Protein AF-A0A5S4T7B0-F1 (afdb_monomer_lite)

Sequence (191 aa):
ATVNPDGLAYYNRVIDACLANGIRPVINLHHFDLPIALYQQYGGWESKHVVDLFVAFSKVCFEQFGDRVKDWFVH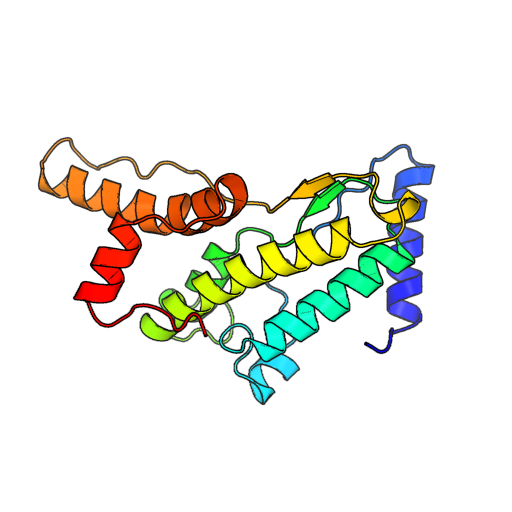NEPMVVVEGSYLMQFHYPAIVDGKKAVQVAYNLALATAKVIQAYRQGPAELSDGRIGTILNLTPAYPASQSEADMVAAHFAELWNNDLFMEAAVHGKFPEELVAVLKKDGVLWQST

InterPro domains:
  IPR001360 Glycoside hydrolase family 1 [PF00232] (2-186)
  IPR001360 Glycoside hydrolase family 1 [PTHR10353] (2-182)
  IPR017853 Glycoside hydrolase superfamily [SSF51445] (2-187)

Radius of gyration: 18.32 Å; chains: 1; bounding box: 52×30×52 Å

Structure (mmCIF, N/CA/C/O backbone):
data_AF-A0A5S4T7B0-F1
#
_entry.id   AF-A0A5S4T7B0-F1
#
loop_
_atom_site.group_PDB
_atom_site.id
_atom_site.type_symbol
_atom_site.label_atom_id
_atom_site.label_alt_id
_atom_site.label_comp_id
_atom_site.label_asym_id
_atom_site.label_entity_id
_atom_site.label_seq_id
_atom_site.pdbx_PDB_ins_code
_atom_site.Cartn_x
_atom_site.Cartn_y
_atom_site.Cartn_z
_atom_site.occupancy
_atom_site.B_iso_or_equiv
_atom_site.auth_seq_id
_atom_site.auth_comp_id
_atom_site.auth_asym_id
_atom_site.auth_atom_id
_atom_site.pdbx_PDB_model_num
ATOM 1 N N . ALA A 1 1 ? -18.412 -3.699 4.142 1.00 62.81 1 ALA A N 1
ATOM 2 C CA . ALA A 1 1 ? -17.877 -5.064 4.312 1.00 62.81 1 ALA A CA 1
ATOM 3 C C . ALA A 1 1 ? -18.680 -5.757 5.404 1.00 62.81 1 ALA A C 1
ATOM 5 O O . ALA A 1 1 ? -19.046 -5.093 6.365 1.00 62.81 1 ALA A O 1
ATOM 6 N N . THR A 1 2 ? -19.008 -7.038 5.255 1.00 90.62 2 THR A N 1
ATOM 7 C CA . THR A 1 2 ? -19.614 -7.830 6.338 1.00 90.62 2 THR A CA 1
ATOM 8 C C . THR A 1 2 ? -18.511 -8.400 7.222 1.00 90.62 2 THR A C 1
ATOM 10 O O . THR A 1 2 ? -17.493 -8.853 6.702 1.00 90.62 2 THR A O 1
ATOM 13 N N . VAL A 1 3 ? -18.698 -8.378 8.540 1.00 96.75 3 VAL A N 1
ATOM 14 C CA . VAL A 1 3 ? -17.676 -8.794 9.511 1.00 96.75 3 VAL A CA 1
ATOM 15 C C . VAL A 1 3 ? -17.929 -10.229 9.962 1.00 96.75 3 VAL A C 1
ATOM 17 O O . VAL A 1 3 ? -19.063 -10.587 10.273 1.00 96.75 3 VAL A O 1
ATOM 20 N N . ASN A 1 4 ? -16.876 -11.050 10.015 1.00 98.00 4 ASN A N 1
ATOM 21 C CA . ASN A 1 4 ? -16.949 -12.357 10.664 1.00 98.00 4 ASN A CA 1
ATOM 22 C C . ASN A 1 4 ? -16.902 -12.159 12.196 1.00 98.00 4 ASN A C 1
ATOM 24 O O . ASN A 1 4 ? -15.902 -11.631 12.694 1.00 98.00 4 ASN A O 1
ATOM 28 N N . PRO A 1 5 ? -17.944 -12.565 12.946 1.00 98.12 5 PRO A N 1
ATOM 29 C CA . PRO A 1 5 ? -18.030 -12.293 14.380 1.00 98.12 5 PRO A CA 1
ATOM 30 C C . PRO A 1 5 ? -16.942 -13.004 15.195 1.00 98.12 5 PRO A C 1
ATOM 32 O O . PRO A 1 5 ? -16.414 -12.418 16.139 1.00 98.12 5 PRO A O 1
ATOM 35 N N . ASP A 1 6 ? -16.544 -14.218 14.811 1.00 98.56 6 ASP A N 1
ATOM 36 C CA . ASP A 1 6 ? -15.508 -14.975 15.521 1.00 98.56 6 ASP A CA 1
ATOM 37 C C . ASP A 1 6 ? -14.120 -14.354 15.322 1.00 98.56 6 ASP A C 1
ATOM 39 O O . ASP A 1 6 ? -13.348 -14.234 16.278 1.00 98.56 6 ASP A O 1
ATOM 43 N N . GLY A 1 7 ? -13.821 -13.899 14.100 1.00 98.31 7 GLY A N 1
ATOM 44 C CA . GLY A 1 7 ? -12.592 -13.166 13.788 1.00 98.31 7 GLY A CA 1
ATOM 45 C C . GLY A 1 7 ? -12.508 -11.844 14.553 1.00 98.31 7 GLY A C 1
ATOM 46 O O . GLY A 1 7 ? -11.490 -11.550 15.178 1.00 98.31 7 GLY A O 1
ATOM 47 N N . LEU A 1 8 ? -13.607 -11.083 14.590 1.00 98.50 8 LEU A N 1
ATOM 48 C CA . LEU A 1 8 ? -13.698 -9.857 15.385 1.00 98.50 8 LEU A CA 1
ATOM 49 C C . LEU A 1 8 ? -13.471 -10.135 16.879 1.00 98.50 8 LEU A C 1
ATOM 51 O O . LEU A 1 8 ? -12.698 -9.434 17.535 1.00 98.50 8 LEU A O 1
ATOM 55 N N . ALA A 1 9 ? -14.109 -11.172 17.424 1.00 98.69 9 ALA A N 1
ATOM 56 C CA . ALA A 1 9 ? -13.930 -11.561 18.818 1.00 98.69 9 ALA A CA 1
ATOM 57 C C . ALA A 1 9 ? -12.484 -11.994 19.111 1.00 98.69 9 ALA A C 1
ATOM 59 O O . ALA A 1 9 ? -11.966 -11.707 20.189 1.00 98.69 9 ALA A O 1
ATOM 60 N N . TYR A 1 10 ? -11.818 -12.667 18.170 1.00 98.88 10 TYR A N 1
ATOM 61 C CA . TYR A 1 10 ? -10.413 -13.045 18.303 1.00 98.88 10 TYR A CA 1
ATOM 62 C C . TYR A 1 10 ? -9.493 -11.830 18.429 1.00 98.88 10 TYR A C 1
ATOM 64 O O . TYR A 1 10 ? -8.755 -11.742 19.410 1.00 98.88 10 TYR A O 1
ATOM 72 N N . TYR A 1 11 ? -9.568 -10.876 17.498 1.00 98.88 11 TYR A N 1
ATOM 73 C CA . TYR A 1 11 ? -8.692 -9.702 17.540 1.00 98.88 11 TYR A CA 1
ATOM 74 C C . TYR A 1 11 ? -8.959 -8.812 18.756 1.00 98.88 11 TYR A C 1
ATOM 76 O O . TYR A 1 11 ? -8.003 -8.309 19.344 1.00 98.88 11 TYR A O 1
ATOM 84 N N . ASN A 1 12 ? -10.213 -8.706 19.212 1.00 98.88 12 ASN A N 1
ATOM 85 C CA . ASN A 1 12 ? -10.517 -8.058 20.492 1.00 98.88 12 ASN A CA 1
ATOM 86 C C . ASN A 1 12 ? -9.763 -8.721 21.653 1.00 98.88 12 ASN A C 1
ATOM 88 O O . ASN A 1 12 ? -9.043 -8.036 22.372 1.00 98.88 12 ASN A O 1
ATOM 92 N N . ARG A 1 13 ? -9.835 -10.055 21.787 1.00 98.88 13 ARG A N 1
ATOM 93 C CA . ARG A 1 13 ? -9.111 -10.777 22.850 1.00 98.88 13 ARG A CA 1
ATOM 94 C C . ARG A 1 13 ? -7.601 -10.556 22.787 1.00 98.88 13 ARG A C 1
ATOM 96 O O . ARG A 1 13 ? -6.975 -10.447 23.834 1.00 98.88 13 ARG A O 1
ATOM 103 N N . VAL A 1 14 ? -7.017 -10.507 21.589 1.00 98.88 14 VAL A N 1
ATOM 104 C CA . VAL A 1 14 ? -5.579 -10.243 21.412 1.00 98.88 14 VAL A CA 1
ATOM 105 C C . VAL A 1 14 ? -5.222 -8.837 21.895 1.00 98.88 14 VAL A C 1
ATOM 107 O O . VAL A 1 14 ? -4.313 -8.687 22.708 1.00 98.88 14 VAL A O 1
ATOM 110 N N . ILE A 1 15 ? -5.953 -7.818 21.435 1.00 98.94 15 ILE A N 1
ATOM 111 C CA . ILE A 1 15 ? -5.706 -6.414 21.793 1.00 98.94 15 ILE A CA 1
ATOM 112 C C . ILE A 1 15 ? -5.901 -6.198 23.297 1.00 98.94 15 ILE A C 1
ATOM 114 O O . ILE A 1 15 ? -5.031 -5.626 23.955 1.00 98.94 15 ILE A O 1
ATOM 118 N N . ASP A 1 16 ? -6.995 -6.712 23.859 1.00 98.88 16 ASP A N 1
ATOM 119 C CA . ASP A 1 16 ? -7.290 -6.597 25.288 1.00 98.88 16 ASP A CA 1
ATOM 120 C C . ASP A 1 16 ? -6.234 -7.314 26.134 1.00 98.88 16 ASP A C 1
ATOM 122 O O . ASP A 1 16 ? -5.806 -6.790 27.161 1.00 98.88 16 ASP A O 1
ATOM 126 N N . ALA A 1 17 ? -5.747 -8.477 25.685 1.00 98.88 17 ALA A N 1
ATOM 127 C CA . ALA A 1 17 ? -4.665 -9.185 26.359 1.00 98.88 17 ALA A CA 1
ATOM 128 C C . ALA A 1 17 ? -3.346 -8.398 26.326 1.00 98.88 17 ALA A C 1
ATOM 130 O O . ALA A 1 17 ? -2.650 -8.363 27.342 1.00 98.88 17 ALA A O 1
ATOM 131 N N . CYS A 1 18 ? -3.000 -7.735 25.215 1.00 98.88 18 CYS A N 1
ATOM 132 C CA . CYS A 1 18 ? -1.837 -6.842 25.169 1.00 98.88 18 CYS A CA 1
ATOM 133 C C . CYS A 1 18 ? -1.962 -5.732 26.222 1.00 98.88 18 CYS A C 1
ATOM 135 O O . CYS A 1 18 ? -1.068 -5.567 27.054 1.00 98.88 18 CYS A O 1
ATOM 137 N N . LEU A 1 19 ? -3.098 -5.033 26.245 1.00 98.75 19 LEU A N 1
ATOM 138 C CA . LEU A 1 19 ? -3.332 -3.918 27.165 1.00 98.75 19 LEU A CA 1
ATOM 139 C C . LEU A 1 19 ? -3.367 -4.355 28.632 1.00 98.75 19 LEU A C 1
ATOM 141 O O . LEU A 1 19 ? -2.759 -3.697 29.476 1.00 98.75 19 LEU A O 1
ATOM 145 N N . ALA A 1 20 ? -3.999 -5.492 28.934 1.00 98.75 20 ALA A N 1
ATOM 146 C CA . ALA A 1 20 ? -4.024 -6.070 30.277 1.00 98.75 20 ALA A CA 1
ATOM 147 C C . ALA A 1 20 ? -2.616 -6.397 30.809 1.00 98.75 20 ALA A C 1
ATOM 149 O O . ALA A 1 20 ? -2.406 -6.417 32.019 1.00 98.75 20 ALA A O 1
ATOM 150 N N . ASN A 1 21 ? -1.648 -6.617 29.914 1.00 98.81 21 ASN A N 1
ATOM 151 C CA . ASN A 1 21 ? -0.246 -6.873 30.248 1.00 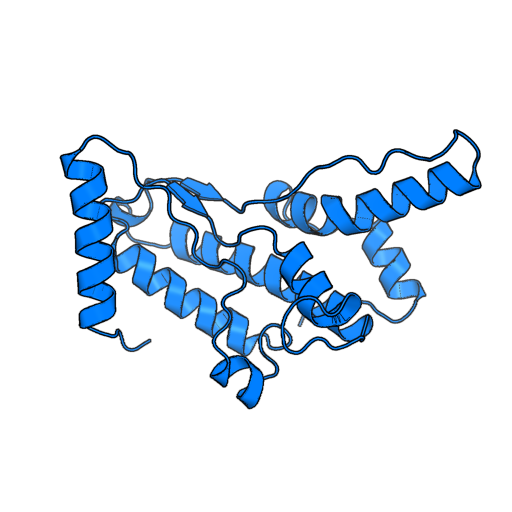98.81 21 ASN A CA 1
ATOM 152 C C . ASN A 1 21 ? 0.657 -5.637 30.072 1.00 98.81 21 ASN A C 1
ATOM 154 O O . ASN A 1 21 ? 1.880 -5.762 30.112 1.00 98.81 21 ASN A O 1
ATOM 158 N N . GLY A 1 22 ? 0.093 -4.445 29.853 1.00 98.56 22 GLY A N 1
ATOM 159 C CA . GLY A 1 22 ? 0.870 -3.220 29.640 1.00 98.56 22 GLY A CA 1
ATOM 160 C C . GLY A 1 22 ? 1.670 -3.202 28.329 1.00 98.56 22 GLY A C 1
ATOM 161 O O . GLY A 1 22 ? 2.591 -2.399 28.182 1.00 98.56 22 GLY A O 1
ATOM 162 N N . ILE A 1 23 ? 1.334 -4.071 27.371 1.00 98.88 23 ILE A N 1
ATOM 163 C CA . ILE A 1 23 ? 1.953 -4.130 26.047 1.00 98.88 23 ILE A CA 1
ATOM 164 C C . ILE A 1 23 ? 1.154 -3.232 25.105 1.00 98.88 23 ILE A C 1
ATOM 166 O O . ILE A 1 23 ? -0.046 -3.414 24.912 1.00 98.88 23 ILE A O 1
ATOM 170 N N . ARG A 1 24 ? 1.837 -2.270 24.482 1.00 98.69 24 ARG A N 1
ATOM 171 C CA . ARG A 1 24 ? 1.259 -1.406 23.447 1.00 98.69 24 ARG A CA 1
ATOM 172 C C . ARG A 1 24 ? 0.977 -2.228 22.179 1.00 98.69 24 ARG A C 1
ATOM 174 O O . ARG A 1 24 ? 1.939 -2.715 21.583 1.00 98.69 24 ARG A O 1
ATOM 181 N N . PRO A 1 25 ? -0.284 -2.363 21.732 1.00 98.75 25 PRO A N 1
ATOM 182 C CA . PRO A 1 25 ? -0.583 -3.025 20.470 1.00 98.75 25 PRO A CA 1
ATOM 183 C C . PRO A 1 25 ? -0.162 -2.134 19.296 1.00 98.75 25 PRO A C 1
ATOM 185 O O . PRO A 1 25 ? -0.529 -0.961 19.227 1.00 98.75 25 PRO A O 1
ATOM 188 N N . VAL A 1 26 ? 0.594 -2.717 18.370 1.00 98.88 26 VAL A N 1
ATOM 189 C CA . VAL A 1 26 ? 1.001 -2.102 17.103 1.00 98.88 26 VAL A CA 1
ATOM 190 C C . VAL A 1 26 ? 0.497 -3.011 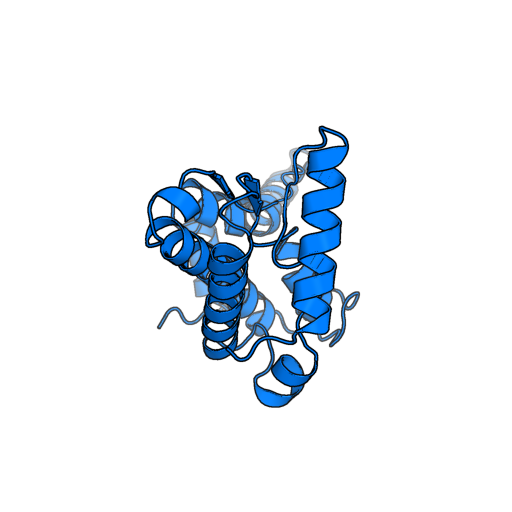15.991 1.00 98.88 26 VAL A C 1
ATOM 192 O O . VAL A 1 26 ? 0.914 -4.166 15.915 1.00 98.88 26 VAL A O 1
ATOM 195 N N . ILE A 1 27 ? -0.437 -2.527 15.172 1.00 98.88 27 ILE A N 1
ATOM 196 C CA . ILE A 1 27 ? -1.196 -3.384 14.251 1.00 98.88 27 ILE A CA 1
ATOM 197 C C . ILE A 1 27 ? -0.863 -3.051 12.799 1.00 98.88 27 ILE A C 1
ATOM 199 O O . ILE A 1 27 ? -1.030 -1.919 12.351 1.00 98.88 27 ILE A O 1
ATOM 203 N N . ASN A 1 28 ? -0.431 -4.069 12.058 1.00 98.94 28 ASN A N 1
ATOM 204 C CA . ASN A 1 28 ? -0.273 -4.032 10.608 1.00 98.94 28 ASN A CA 1
ATOM 205 C C . ASN A 1 28 ? -1.505 -4.646 9.923 1.00 98.94 28 ASN A C 1
ATOM 207 O O . ASN A 1 28 ? -2.006 -5.674 10.376 1.00 98.94 28 ASN A O 1
ATOM 211 N N . LEU A 1 29 ? -1.977 -4.030 8.837 1.00 98.94 29 LEU A N 1
ATOM 212 C CA . LEU A 1 29 ? -3.210 -4.423 8.145 1.00 98.94 29 LEU A CA 1
ATOM 213 C C . LEU A 1 29 ? -3.003 -5.464 7.037 1.00 98.94 29 LEU A C 1
ATOM 215 O O . LEU A 1 29 ? -3.973 -6.104 6.641 1.00 98.94 29 LEU A O 1
ATOM 219 N N . HIS A 1 30 ? -1.786 -5.625 6.515 1.00 98.94 30 HIS A N 1
ATOM 220 C CA . HIS A 1 30 ? -1.506 -6.600 5.459 1.00 98.94 30 HIS A CA 1
ATOM 221 C C . HIS A 1 30 ? -0.065 -7.109 5.519 1.00 98.94 30 HIS A C 1
ATOM 223 O O . HIS A 1 30 ? 0.888 -6.321 5.477 1.00 98.94 30 HIS A O 1
ATOM 229 N N . HIS A 1 31 ? 0.096 -8.429 5.563 1.00 98.81 31 HIS A N 1
ATOM 230 C CA . HIS A 1 31 ? 1.385 -9.117 5.586 1.00 98.81 31 HIS A CA 1
ATOM 231 C C . HIS A 1 31 ? 1.352 -10.327 4.642 1.00 98.81 31 HIS A C 1
ATOM 233 O O . HIS A 1 31 ? 1.298 -11.475 5.070 1.00 98.81 31 HIS A O 1
ATOM 239 N N . PHE A 1 32 ? 1.422 -10.043 3.339 1.00 98.62 32 PHE A N 1
ATOM 240 C CA . PHE A 1 32 ? 1.524 -11.046 2.266 1.00 98.62 32 PHE A CA 1
ATOM 241 C C . PHE A 1 32 ? 0.334 -12.023 2.202 1.00 98.62 32 PHE A C 1
ATOM 243 O O . PHE A 1 32 ? 0.457 -13.145 1.720 1.00 98.62 32 PHE A O 1
ATOM 250 N N . ASP A 1 33 ? -0.832 -11.585 2.666 1.00 98.69 33 ASP A N 1
ATOM 251 C CA . ASP A 1 33 ? -1.991 -12.419 2.985 1.00 98.69 33 ASP A CA 1
ATOM 252 C C . ASP A 1 33 ? -3.250 -12.014 2.201 1.00 98.69 33 ASP A C 1
ATOM 254 O O . ASP A 1 33 ? -4.379 -12.148 2.679 1.00 98.69 33 ASP A O 1
ATOM 258 N N . LEU A 1 34 ? -3.068 -11.543 0.960 1.00 98.81 34 LEU A N 1
ATOM 259 C CA . LEU A 1 34 ? -4.172 -11.252 0.044 1.00 98.81 34 LEU A CA 1
ATOM 260 C C . LEU A 1 34 ? -5.130 -12.463 -0.043 1.00 98.81 34 LEU A C 1
ATOM 262 O O . LEU A 1 34 ? -4.695 -13.561 -0.404 1.00 98.81 34 LEU A O 1
ATOM 266 N N . PRO A 1 35 ? -6.447 -12.281 0.185 1.00 98.69 35 PRO A N 1
ATOM 267 C CA . PRO A 1 35 ? -7.408 -13.364 0.040 1.00 98.69 35 PRO A CA 1
ATOM 268 C C . PRO A 1 35 ? -7.394 -13.955 -1.374 1.00 98.69 35 PRO A C 1
ATOM 270 O O . PRO A 1 35 ? -7.634 -13.252 -2.359 1.00 98.69 35 PRO A O 1
ATOM 273 N N . ILE A 1 36 ? -7.195 -15.272 -1.474 1.00 98.69 36 ILE A N 1
ATOM 274 C CA . ILE A 1 36 ? -7.112 -15.984 -2.759 1.00 98.69 36 ILE A CA 1
ATOM 275 C C . ILE A 1 36 ? -8.339 -15.760 -3.653 1.00 98.69 36 ILE A C 1
ATOM 277 O O . ILE A 1 36 ? -8.204 -15.665 -4.869 1.00 98.69 36 ILE A O 1
ATOM 281 N N . ALA A 1 37 ? -9.528 -15.598 -3.066 1.00 98.62 37 ALA A N 1
ATOM 282 C CA . ALA A 1 37 ? -10.750 -15.309 -3.812 1.00 98.62 37 ALA A CA 1
ATOM 283 C C . ALA A 1 37 ? -10.668 -13.972 -4.575 1.00 98.62 37 ALA A C 1
ATOM 285 O O . ALA A 1 37 ? -11.133 -13.883 -5.708 1.00 98.62 37 ALA A O 1
ATOM 286 N N . LEU A 1 38 ? -10.025 -12.947 -3.999 1.00 98.75 38 LEU A N 1
ATOM 287 C CA . LEU A 1 38 ? -9.824 -11.656 -4.669 1.00 98.75 38 LEU A CA 1
ATOM 288 C C . LEU A 1 38 ? -8.794 -11.759 -5.794 1.00 98.75 38 LEU A C 1
ATOM 290 O O . LEU A 1 38 ? -8.936 -11.092 -6.820 1.00 98.75 38 LEU A O 1
ATOM 294 N N . TYR A 1 39 ? -7.787 -12.621 -5.634 1.00 98.69 39 TYR A N 1
ATOM 295 C CA . TYR A 1 39 ? -6.880 -12.956 -6.726 1.00 98.69 39 TYR A CA 1
ATOM 296 C C . TYR A 1 39 ? -7.613 -13.662 -7.873 1.00 98.69 39 TYR A C 1
ATOM 298 O O . TYR A 1 39 ? -7.566 -13.198 -9.008 1.00 98.69 39 TYR A O 1
ATOM 306 N N . GLN A 1 40 ? -8.353 -14.730 -7.577 1.00 98.44 40 GLN A N 1
ATOM 307 C CA . GLN A 1 40 ? -9.080 -15.512 -8.581 1.00 98.44 40 GLN A CA 1
ATOM 308 C C . GLN A 1 40 ? -10.133 -14.687 -9.328 1.00 98.44 40 GLN A C 1
ATOM 310 O O . GLN A 1 40 ? -10.323 -14.878 -10.526 1.00 98.44 40 GLN A O 1
ATOM 315 N N . GLN A 1 41 ? -10.816 -13.778 -8.632 1.00 98.56 41 GLN A N 1
ATOM 316 C CA . GLN A 1 41 ? -11.902 -12.996 -9.215 1.00 98.56 41 GLN A CA 1
ATOM 317 C C . GLN A 1 41 ? -11.421 -11.736 -9.946 1.00 98.56 41 GLN A C 1
ATOM 319 O O . GLN A 1 41 ? -12.022 -11.350 -10.947 1.00 98.56 41 GLN A O 1
ATOM 324 N N . TYR A 1 42 ? -10.365 -11.080 -9.454 1.00 98.56 42 TYR A N 1
ATOM 325 C CA . TYR A 1 42 ? -9.979 -9.741 -9.915 1.00 98.56 42 TYR A CA 1
ATOM 326 C C . TYR A 1 42 ? -8.493 -9.589 -10.264 1.00 98.56 42 TY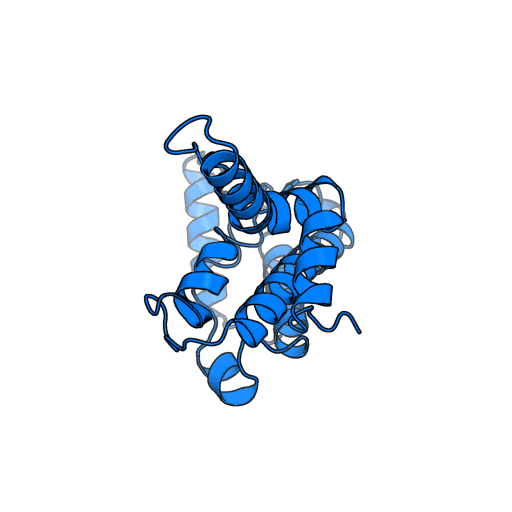R A C 1
ATOM 328 O O . TYR A 1 42 ? -8.069 -8.485 -10.592 1.00 98.56 42 TYR A O 1
ATOM 336 N N . GLY A 1 43 ? -7.680 -10.641 -10.156 1.00 98.25 43 GLY A N 1
ATOM 337 C CA . GLY A 1 43 ? -6.219 -10.535 -10.267 1.00 98.25 43 GLY A CA 1
ATOM 338 C C . GLY A 1 43 ? -5.561 -9.907 -9.034 1.00 98.25 43 GLY A C 1
ATOM 339 O O . GLY A 1 43 ? -4.393 -9.535 -9.063 1.00 98.25 43 GLY A O 1
ATOM 340 N N . GLY A 1 44 ? -6.290 -9.772 -7.922 1.00 98.62 44 GLY A N 1
ATOM 341 C CA . GLY A 1 44 ? -5.712 -9.314 -6.665 1.00 98.62 44 GLY A CA 1
ATOM 342 C C . GLY A 1 44 ? -5.245 -7.866 -6.746 1.00 98.62 44 GLY A C 1
ATOM 343 O O . GLY A 1 44 ? -5.996 -6.991 -7.172 1.00 98.62 44 GLY A O 1
ATOM 344 N N . TRP A 1 45 ? -3.995 -7.615 -6.355 1.00 98.81 45 TRP A N 1
ATOM 345 C CA . TRP A 1 45 ? -3.412 -6.272 -6.350 1.00 98.81 45 TRP A CA 1
ATOM 346 C C . TRP A 1 45 ? -3.246 -5.643 -7.740 1.00 98.81 45 TRP A C 1
ATOM 348 O O . TRP A 1 45 ? -2.987 -4.444 -7.829 1.00 98.81 45 TRP A O 1
ATOM 358 N N . GLU A 1 46 ? -3.451 -6.392 -8.827 1.00 98.50 46 GLU A N 1
ATOM 359 C CA . GLU A 1 46 ? -3.572 -5.816 -10.174 1.00 98.50 46 GLU A CA 1
ATOM 360 C C . GLU A 1 46 ? -4.801 -4.889 -10.292 1.00 98.50 46 GLU A C 1
ATOM 362 O O . GLU A 1 46 ? -4.802 -3.939 -11.078 1.00 98.50 46 GLU A O 1
ATOM 367 N N . SER A 1 47 ? -5.841 -5.117 -9.480 1.00 98.56 47 SER A N 1
ATOM 368 C CA . SER A 1 47 ? -7.129 -4.430 -9.568 1.00 98.56 47 SER A CA 1
ATOM 369 C C . SER A 1 47 ? -7.291 -3.297 -8.554 1.00 98.56 47 SER A C 1
ATOM 371 O O . SER A 1 47 ? -7.218 -3.490 -7.339 1.00 98.56 47 SER A O 1
ATOM 373 N N . LYS A 1 48 ? -7.660 -2.109 -9.044 1.00 98.56 48 LYS A N 1
ATOM 374 C CA . LYS A 1 48 ? -8.045 -0.970 -8.189 1.00 98.56 48 LYS A CA 1
ATOM 375 C C . LYS A 1 48 ? -9.336 -1.222 -7.406 1.00 98.56 48 LYS A C 1
ATOM 377 O O . LYS A 1 48 ? -9.519 -0.645 -6.341 1.00 98.56 48 LYS A O 1
ATOM 382 N N . HIS A 1 49 ? -10.196 -2.127 -7.875 1.00 98.56 49 HIS A N 1
ATOM 383 C CA . HIS A 1 49 ? -11.352 -2.547 -7.087 1.00 98.56 49 HIS A CA 1
ATOM 384 C C . HIS A 1 49 ? -10.915 -3.269 -5.804 1.00 98.56 49 HIS A C 1
ATOM 386 O O . HIS A 1 49 ? -11.471 -3.020 -4.739 1.00 98.56 49 HIS A O 1
ATOM 392 N N . VAL A 1 50 ? -9.869 -4.102 -5.870 1.00 98.81 50 VAL A N 1
ATOM 393 C CA . VAL A 1 50 ? -9.302 -4.768 -4.684 1.00 98.81 50 VAL A CA 1
ATOM 394 C C . VAL A 1 50 ? -8.671 -3.755 -3.728 1.00 98.81 50 VAL A C 1
ATOM 396 O O . VAL A 1 50 ? -8.821 -3.899 -2.516 1.00 98.81 50 VAL A O 1
ATOM 399 N N . VAL A 1 51 ? -8.062 -2.684 -4.247 1.00 98.88 51 VAL A N 1
ATOM 400 C CA . VAL A 1 51 ? -7.608 -1.550 -3.423 1.00 98.88 51 VAL A CA 1
ATOM 401 C C . VAL A 1 51 ? -8.772 -0.938 -2.632 1.00 98.88 51 VAL A C 1
ATOM 403 O O . VAL A 1 51 ? -8.645 -0.720 -1.428 1.00 98.88 51 VAL A O 1
ATOM 406 N N . ASP A 1 52 ? -9.926 -0.710 -3.262 1.00 98.75 52 ASP A N 1
ATOM 407 C CA . ASP A 1 52 ? -11.110 -0.175 -2.571 1.00 98.75 52 ASP A CA 1
ATOM 408 C C . ASP A 1 52 ? -11.681 -1.144 -1.529 1.00 98.75 52 ASP A C 1
ATOM 410 O O . ASP A 1 52 ? -12.089 -0.723 -0.443 1.00 98.75 52 ASP A O 1
ATOM 414 N N . LEU A 1 53 ? -11.673 -2.447 -1.821 1.00 98.81 53 LEU A N 1
ATOM 415 C CA . LEU A 1 53 ? -12.064 -3.476 -0.856 1.00 98.81 53 LEU A CA 1
ATOM 416 C C . LEU A 1 53 ? -11.118 -3.504 0.352 1.00 98.81 53 LEU A C 1
ATOM 418 O O . LEU A 1 53 ? -11.583 -3.652 1.483 1.00 98.81 53 LEU A O 1
ATOM 422 N N . PHE A 1 54 ? -9.818 -3.302 0.136 1.00 98.94 54 PHE A N 1
ATOM 423 C CA . PHE A 1 54 ? -8.841 -3.203 1.217 1.00 98.94 54 PHE A CA 1
ATOM 424 C C . PHE A 1 54 ? -9.065 -1.959 2.090 1.00 98.94 54 PHE A C 1
ATOM 426 O O . PHE A 1 54 ? -9.027 -2.059 3.314 1.00 98.94 54 PHE A O 1
ATOM 433 N N . VAL A 1 55 ? -9.413 -0.813 1.494 1.00 98.88 55 VAL A N 1
ATOM 434 C CA . VAL A 1 55 ? -9.824 0.389 2.249 1.00 98.88 55 VAL A CA 1
ATOM 435 C C . VAL A 1 55 ? -11.105 0.132 3.053 1.00 98.88 55 VAL A C 1
ATOM 437 O O . VAL A 1 55 ? -11.246 0.602 4.182 1.00 98.88 55 VAL A O 1
ATOM 440 N N . ALA A 1 56 ? -12.060 -0.623 2.505 1.00 98.75 56 ALA A N 1
ATOM 441 C CA . ALA A 1 56 ? -13.266 -0.996 3.242 1.00 98.75 56 ALA A CA 1
ATOM 442 C C . ALA A 1 56 ? -12.951 -1.915 4.435 1.00 98.75 56 ALA A C 1
ATOM 444 O O . ALA A 1 56 ? -13.546 -1.752 5.499 1.00 98.75 56 ALA A O 1
ATOM 445 N N . PHE A 1 57 ? -12.011 -2.849 4.277 1.00 98.88 57 PHE A N 1
ATOM 446 C CA . PHE A 1 57 ? -11.496 -3.674 5.370 1.00 98.88 57 PHE A CA 1
ATOM 447 C C . PHE A 1 57 ? -10.788 -2.828 6.440 1.00 98.88 57 PHE A C 1
ATOM 449 O O . PHE A 1 57 ? -11.106 -2.960 7.620 1.00 98.88 57 PHE A O 1
ATOM 456 N N . SER A 1 58 ? -9.900 -1.908 6.049 1.00 98.81 58 SER A N 1
ATOM 457 C CA . SER A 1 58 ? -9.164 -1.078 7.010 1.00 98.81 58 SER A CA 1
ATOM 458 C C . SER A 1 58 ? -10.093 -0.202 7.850 1.00 98.81 58 SER A C 1
ATOM 460 O O . SER A 1 58 ? -9.870 -0.050 9.046 1.00 98.81 58 SER A O 1
ATOM 462 N N . LYS A 1 59 ? -11.165 0.337 7.248 1.00 98.75 59 LYS A N 1
ATOM 463 C CA . LYS A 1 59 ? -12.190 1.107 7.972 1.00 98.75 59 LYS A CA 1
ATOM 464 C C . LYS A 1 59 ? -12.852 0.287 9.073 1.00 98.75 59 LYS A C 1
ATOM 466 O O . LYS A 1 59 ? -12.946 0.780 10.188 1.00 98.75 59 LYS A O 1
ATOM 471 N N . VAL A 1 60 ? -13.208 -0.971 8.797 1.00 98.62 60 VAL A N 1
ATOM 472 C CA . VAL A 1 60 ? -13.724 -1.880 9.834 1.00 98.62 60 VAL A CA 1
ATOM 473 C C . VAL A 1 60 ? -12.705 -2.024 10.964 1.00 98.62 60 VAL A C 1
ATOM 475 O O . VAL A 1 60 ? -13.073 -1.908 12.125 1.00 98.62 60 VAL A O 1
ATOM 478 N N . CYS A 1 61 ? -11.420 -2.222 10.662 1.00 98.81 61 CYS A N 1
ATOM 479 C CA . CYS A 1 61 ? -10.396 -2.322 11.706 1.00 98.81 61 CYS A CA 1
ATOM 480 C C . CYS A 1 61 ? -10.315 -1.053 12.571 1.00 98.81 61 CYS A C 1
ATOM 482 O O . CYS A 1 61 ? -10.272 -1.154 13.795 1.00 98.81 61 CYS A O 1
ATOM 484 N N . PHE A 1 62 ? -10.339 0.133 11.962 1.00 98.75 62 PHE A N 1
ATOM 485 C CA . PHE A 1 62 ? -10.314 1.399 12.702 1.00 98.75 62 PHE A CA 1
ATOM 486 C C . PHE A 1 62 ? -11.576 1.592 13.551 1.00 98.75 62 PHE A C 1
ATOM 488 O O . PHE A 1 62 ? -11.478 1.960 14.716 1.00 98.75 62 PHE A O 1
ATOM 495 N N . GLU A 1 63 ? -12.749 1.284 12.999 1.00 98.38 63 GLU A N 1
ATOM 496 C CA . GLU A 1 63 ? -14.039 1.375 13.694 1.00 98.38 63 GLU A CA 1
ATOM 497 C C . GLU A 1 63 ? -14.124 0.438 14.903 1.00 98.38 63 GLU A C 1
ATOM 499 O O . GLU A 1 63 ? -14.710 0.795 15.920 1.00 98.38 63 GLU A O 1
ATOM 504 N N . GLN A 1 64 ? -13.554 -0.764 14.799 1.00 98.50 64 GLN A N 1
ATOM 505 C CA . GLN A 1 64 ? -13.670 -1.790 15.838 1.00 98.50 64 GLN A CA 1
ATOM 506 C C . GLN A 1 64 ? -12.563 -1.729 16.896 1.00 98.50 64 GLN A C 1
ATOM 508 O O . GLN A 1 64 ? -12.762 -2.203 18.015 1.00 98.50 64 GLN A O 1
ATOM 513 N N . PHE A 1 65 ? -11.390 -1.203 16.539 1.00 98.81 65 PHE A N 1
ATOM 514 C CA . PHE A 1 65 ? -10.190 -1.302 17.374 1.00 98.81 65 PHE A CA 1
ATOM 515 C C . PHE A 1 65 ? -9.485 0.038 17.616 1.00 98.81 65 PHE A C 1
ATOM 517 O O . PHE A 1 65 ? -8.562 0.096 18.430 1.00 98.81 65 PHE A O 1
ATOM 524 N N . GLY A 1 66 ? -9.871 1.111 16.917 1.00 98.62 66 GLY A N 1
ATOM 525 C CA . GLY A 1 66 ? -9.226 2.427 17.005 1.00 98.62 66 GLY A CA 1
ATOM 526 C C . GLY A 1 66 ? -9.374 3.105 18.369 1.00 98.62 66 GLY A C 1
ATOM 527 O O . GLY A 1 66 ? -8.576 3.975 18.712 1.00 98.62 66 GLY A O 1
ATOM 528 N N . ASP A 1 67 ? -10.326 2.665 19.192 1.00 98.62 67 ASP A N 1
ATOM 529 C CA . ASP A 1 67 ? -10.480 3.104 20.581 1.00 98.62 67 ASP A CA 1
ATOM 530 C C . ASP A 1 67 ? -9.261 2.719 21.443 1.00 98.62 67 ASP A C 1
ATOM 532 O O . ASP A 1 67 ? -8.845 3.479 22.321 1.00 98.62 67 ASP A O 1
ATOM 536 N N . ARG A 1 68 ? -8.640 1.572 21.139 1.00 98.75 68 ARG A N 1
ATOM 537 C CA . ARG A 1 68 ? -7.547 0.947 21.907 1.00 98.75 68 ARG A CA 1
ATOM 538 C C . ARG A 1 68 ? -6.204 0.928 21.177 1.00 98.75 68 ARG A C 1
ATOM 540 O O . ARG A 1 68 ? -5.154 0.984 21.819 1.00 98.75 68 ARG A O 1
ATOM 547 N N . VAL A 1 69 ? -6.213 0.843 19.849 1.00 98.81 69 VAL A N 1
ATOM 548 C CA . VAL A 1 69 ? -5.007 0.764 19.014 1.00 98.81 69 VAL A CA 1
ATOM 549 C C . VAL A 1 69 ? -4.677 2.140 18.448 1.00 98.81 69 VAL A C 1
ATOM 551 O O . VAL A 1 69 ? -5.446 2.707 17.675 1.00 98.81 69 VAL A O 1
ATOM 554 N N . LYS A 1 70 ? -3.498 2.660 18.807 1.00 98.69 70 LYS A N 1
ATOM 555 C CA . LYS A 1 70 ? -3.035 4.005 18.416 1.00 98.69 70 LYS A CA 1
ATOM 556 C C . LYS A 1 70 ? -1.820 4.003 17.484 1.00 98.69 70 LYS A C 1
ATOM 558 O O . LYS A 1 70 ? -1.364 5.071 17.089 1.00 98.69 70 LYS A O 1
ATOM 563 N N . ASP A 1 71 ? -1.299 2.833 17.126 1.00 98.88 71 ASP A N 1
ATOM 564 C CA . ASP A 1 71 ? -0.136 2.678 16.253 1.00 98.88 71 ASP A CA 1
ATOM 565 C C . ASP A 1 71 ? -0.471 1.673 15.134 1.00 98.88 71 ASP A C 1
ATOM 567 O O . ASP A 1 71 ? -0.540 0.461 15.361 1.00 98.88 71 ASP A O 1
ATOM 571 N N . TRP A 1 72 ? -0.710 2.199 13.930 1.00 98.94 72 TRP A N 1
ATOM 572 C CA . TRP A 1 72 ? -1.172 1.447 12.761 1.00 98.94 72 TRP A CA 1
ATOM 573 C C . TRP A 1 72 ? -0.143 1.427 11.629 1.00 98.94 72 TRP A C 1
ATOM 575 O O . TRP A 1 72 ? 0.524 2.427 11.356 1.00 98.94 72 TRP A O 1
ATOM 585 N N . PHE A 1 73 ? -0.090 0.317 10.898 1.00 98.94 73 PHE A N 1
ATOM 586 C CA . PHE A 1 73 ? 0.666 0.182 9.657 1.00 98.94 73 PHE A CA 1
ATOM 587 C C . PHE A 1 73 ? -0.205 -0.406 8.547 1.00 98.94 73 PHE A C 1
ATOM 589 O O . PHE A 1 73 ? -0.993 -1.317 8.790 1.00 98.94 73 PHE A O 1
ATOM 596 N N . VAL A 1 74 ? -0.092 0.128 7.327 1.00 98.94 74 VAL A N 1
ATOM 597 C CA . VAL A 1 74 ? -0.926 -0.328 6.204 1.00 98.94 74 VAL A CA 1
ATOM 598 C C . VAL A 1 74 ? -0.407 -1.632 5.601 1.00 98.94 74 VAL A C 1
ATOM 600 O O . VAL A 1 74 ? -1.150 -2.607 5.512 1.00 98.94 74 VAL A O 1
ATOM 603 N N . HIS A 1 75 ? 0.858 -1.653 5.191 1.00 98.94 75 HIS A N 1
ATOM 604 C CA . HIS A 1 75 ? 1.498 -2.840 4.642 1.00 98.94 75 HIS A CA 1
ATOM 605 C C . HIS A 1 75 ? 2.815 -3.113 5.360 1.00 98.94 75 HIS A C 1
ATOM 607 O O . HIS A 1 75 ? 3.534 -2.186 5.749 1.00 98.94 75 HIS A O 1
ATOM 613 N N . ASN A 1 76 ? 3.153 -4.397 5.445 1.00 98.88 76 ASN A N 1
ATOM 614 C CA . ASN A 1 76 ? 4.523 -4.845 5.617 1.00 98.88 76 ASN A CA 1
ATOM 615 C C . ASN A 1 76 ? 5.180 -5.029 4.248 1.00 98.88 76 ASN A C 1
ATOM 617 O O . ASN A 1 76 ? 4.682 -5.826 3.457 1.00 98.88 76 ASN A O 1
ATOM 621 N N . GLU A 1 77 ? 6.264 -4.291 3.995 1.00 98.62 77 GLU A N 1
ATOM 622 C CA . GLU A 1 77 ? 7.155 -4.407 2.832 1.00 98.62 77 GLU A CA 1
ATOM 623 C C . GLU A 1 77 ? 6.416 -4.684 1.505 1.00 98.62 77 GLU A C 1
ATOM 625 O O . GLU A 1 77 ? 6.519 -5.773 0.938 1.00 98.62 77 GLU A O 1
ATOM 630 N N . PRO A 1 78 ? 5.653 -3.716 0.963 1.00 98.81 78 PRO A N 1
ATOM 631 C CA . PRO A 1 78 ? 4.866 -3.931 -0.252 1.00 98.81 78 PRO A CA 1
ATOM 632 C C . PRO A 1 78 ? 5.714 -4.337 -1.470 1.00 98.81 78 PRO A C 1
ATOM 634 O O . PRO A 1 78 ? 5.202 -5.041 -2.339 1.00 98.81 78 PRO A O 1
ATOM 637 N N . MET A 1 79 ? 7.005 -3.980 -1.520 1.00 98.81 79 MET A N 1
ATOM 638 C CA . MET A 1 79 ? 7.912 -4.458 -2.572 1.00 98.81 79 MET A CA 1
ATOM 639 C C . MET A 1 79 ? 8.043 -5.986 -2.577 1.00 98.81 79 MET A C 1
ATOM 641 O O . MET A 1 79 ? 8.011 -6.601 -3.635 1.00 98.81 79 MET A O 1
ATOM 645 N N . VAL A 1 80 ? 8.042 -6.631 -1.411 1.00 98.81 80 VAL A N 1
ATOM 646 C CA . VAL A 1 80 ? 8.129 -8.095 -1.311 1.00 98.81 80 VAL A CA 1
ATOM 647 C C . VAL A 1 80 ? 6.871 -8.772 -1.879 1.00 98.81 80 VAL A C 1
ATOM 649 O O . VAL A 1 80 ? 6.944 -9.861 -2.449 1.00 98.81 80 VAL A O 1
ATOM 652 N N . VAL A 1 81 ? 5.703 -8.115 -1.815 1.00 98.88 81 VAL A N 1
ATOM 653 C CA . VAL A 1 81 ? 4.493 -8.578 -2.526 1.00 98.88 81 VAL A CA 1
ATOM 654 C C . VAL A 1 81 ? 4.697 -8.508 -4.037 1.00 98.88 81 VAL A C 1
ATOM 656 O O . VAL A 1 81 ? 4.383 -9.481 -4.727 1.00 98.88 81 VAL A O 1
ATOM 659 N N . VAL A 1 82 ? 5.204 -7.373 -4.535 1.00 98.88 82 VAL A N 1
ATOM 660 C CA . VAL A 1 82 ? 5.482 -7.137 -5.962 1.00 98.88 82 VAL A CA 1
ATOM 661 C C . VAL A 1 82 ? 6.441 -8.202 -6.482 1.00 98.88 82 VAL A C 1
ATOM 663 O O . VAL A 1 82 ? 6.129 -8.914 -7.436 1.00 98.88 82 VAL A O 1
ATOM 666 N N . GLU A 1 83 ? 7.578 -8.356 -5.817 1.00 98.81 83 GLU A N 1
ATOM 667 C CA . GLU A 1 83 ? 8.631 -9.272 -6.216 1.00 98.81 83 GLU A CA 1
ATOM 668 C C . GLU A 1 83 ? 8.193 -10.727 -6.119 1.00 98.81 83 GLU A C 1
ATOM 670 O O . GLU A 1 83 ? 8.282 -11.463 -7.100 1.00 98.81 83 GLU A O 1
ATOM 675 N N . GLY A 1 84 ? 7.664 -11.145 -4.970 1.00 98.75 84 GLY A N 1
ATOM 676 C CA . GLY A 1 84 ? 7.318 -12.544 -4.744 1.00 98.75 84 GLY A CA 1
ATOM 677 C C . GLY A 1 84 ? 6.240 -13.046 -5.685 1.00 98.75 84 GLY A C 1
ATOM 678 O O . GLY A 1 84 ? 6.318 -14.177 -6.164 1.00 98.75 84 GLY A O 1
ATOM 679 N N . SER A 1 85 ? 5.255 -12.194 -5.965 1.00 98.81 85 SER A N 1
ATOM 680 C CA . SER A 1 85 ? 4.064 -12.578 -6.718 1.00 98.81 85 SER A CA 1
ATOM 681 C C . SER A 1 85 ? 4.240 -12.429 -8.230 1.00 98.81 85 SER A C 1
ATOM 683 O O . SER A 1 85 ? 3.633 -13.207 -8.967 1.00 98.81 85 SER A O 1
ATOM 685 N N . TYR A 1 86 ? 5.036 -11.447 -8.685 1.00 98.88 86 TYR A N 1
ATOM 686 C CA . TYR A 1 86 ? 5.089 -11.024 -10.093 1.00 98.88 86 TYR A CA 1
ATOM 687 C C . TYR A 1 86 ? 6.490 -11.030 -10.732 1.00 98.88 86 TYR A C 1
ATOM 689 O O . TYR A 1 86 ? 6.575 -10.794 -11.938 1.00 98.88 86 TYR A O 1
ATOM 697 N N . LEU A 1 87 ? 7.577 -11.281 -9.985 1.00 98.75 87 LEU A N 1
ATOM 698 C CA . LEU A 1 87 ? 8.951 -11.257 -10.523 1.00 98.75 87 LEU A CA 1
ATOM 699 C C . LEU A 1 87 ? 9.777 -12.505 -10.170 1.00 98.75 87 LEU A C 1
ATOM 701 O O . LEU A 1 87 ? 10.335 -13.141 -11.058 1.00 98.75 87 LEU A O 1
ATOM 705 N N . MET A 1 88 ? 9.872 -12.841 -8.882 1.00 98.69 88 MET A N 1
ATOM 706 C CA . MET A 1 88 ? 10.842 -13.790 -8.311 1.00 98.69 88 MET A CA 1
ATOM 707 C C . MET A 1 88 ? 10.215 -15.083 -7.771 1.00 98.69 88 MET A C 1
ATOM 709 O O . MET A 1 88 ? 10.920 -15.937 -7.240 1.00 98.69 88 MET A O 1
ATOM 713 N N . GLN A 1 89 ? 8.901 -15.252 -7.928 1.00 98.69 89 GLN A N 1
ATOM 714 C CA . GLN A 1 89 ? 8.200 -16.530 -7.750 1.00 98.69 89 GLN A CA 1
ATOM 715 C C . GLN A 1 89 ? 8.235 -17.144 -6.336 1.00 98.69 89 GLN A C 1
ATOM 717 O O . GLN A 1 89 ? 8.023 -18.347 -6.186 1.00 98.69 89 GLN A O 1
ATOM 722 N N . PHE A 1 90 ? 8.455 -16.346 -5.288 1.00 98.62 90 PHE A N 1
ATOM 723 C CA . PHE A 1 90 ? 8.429 -16.829 -3.899 1.00 98.62 90 PHE A CA 1
ATOM 724 C C . PHE A 1 90 ? 7.085 -16.620 -3.179 1.00 98.62 90 PHE A C 1
ATOM 726 O O . PHE A 1 90 ? 6.916 -17.106 -2.063 1.00 98.62 90 PHE A O 1
ATOM 733 N N . HIS A 1 91 ? 6.104 -15.970 -3.815 1.00 98.69 91 HIS A N 1
ATOM 734 C CA . HIS A 1 91 ? 4.712 -15.911 -3.357 1.00 98.69 91 HIS A CA 1
ATOM 735 C C . HIS A 1 91 ? 3.771 -16.400 -4.458 1.00 98.69 91 HIS A C 1
ATOM 737 O O . HIS A 1 91 ? 3.946 -16.047 -5.620 1.00 98.69 91 HIS A O 1
ATOM 743 N N . TYR A 1 92 ? 2.730 -17.165 -4.113 1.00 98.38 92 TYR A N 1
ATOM 744 C CA . TYR A 1 92 ? 1.630 -17.434 -5.048 1.00 98.38 92 TYR A CA 1
ATOM 745 C C . TYR A 1 92 ? 1.021 -16.093 -5.517 1.00 98.38 92 TYR A C 1
ATOM 747 O O . TYR A 1 92 ? 0.807 -15.222 -4.674 1.00 98.38 92 TYR A O 1
ATOM 755 N N . PRO A 1 93 ? 0.720 -15.886 -6.816 1.00 98.19 93 PRO A N 1
ATOM 756 C CA . PRO A 1 93 ? 0.632 -16.861 -7.913 1.00 98.19 93 PRO A CA 1
ATOM 757 C C . PRO A 1 93 ? 1.954 -17.226 -8.598 1.00 98.19 93 PRO A C 1
ATOM 759 O O . PRO A 1 93 ? 1.940 -18.036 -9.522 1.00 98.19 93 PRO A O 1
ATOM 762 N N . ALA A 1 94 ? 3.074 -16.655 -8.156 1.00 98.38 94 ALA A N 1
ATOM 763 C CA . ALA A 1 94 ? 4.422 -16.952 -8.627 1.00 98.38 94 ALA A CA 1
ATOM 764 C C . ALA A 1 94 ? 4.601 -16.762 -10.144 1.00 98.38 94 ALA A C 1
ATOM 766 O O . ALA A 1 94 ? 5.225 -17.587 -10.820 1.00 98.38 94 ALA A O 1
ATOM 767 N N . ILE A 1 95 ? 4.039 -15.676 -10.682 1.00 98.31 95 ILE A N 1
ATOM 768 C CA . ILE A 1 95 ? 4.173 -15.331 -12.101 1.00 98.31 95 ILE A CA 1
ATOM 769 C C . ILE A 1 95 ? 5.406 -14.456 -12.338 1.00 98.31 95 ILE A C 1
ATOM 771 O O . ILE A 1 95 ? 5.962 -13.883 -11.404 1.00 98.31 95 ILE A O 1
ATOM 775 N N . VAL A 1 96 ? 5.818 -14.352 -13.601 1.00 98.75 96 VAL A N 1
ATOM 776 C CA . VAL A 1 96 ? 6.914 -13.484 -14.047 1.00 98.75 96 VAL A CA 1
ATOM 777 C C . VAL A 1 96 ? 6.359 -12.530 -15.099 1.00 98.75 96 VAL A C 1
ATOM 779 O O . VAL A 1 96 ? 6.249 -12.876 -16.274 1.00 98.75 96 VAL A O 1
ATOM 782 N N . ASP A 1 97 ? 5.951 -11.344 -14.657 1.00 98.75 97 ASP A N 1
ATOM 783 C CA . ASP A 1 97 ? 5.381 -10.293 -15.499 1.00 98.75 97 ASP A CA 1
ATOM 784 C C . ASP A 1 97 ? 5.723 -8.912 -14.919 1.00 98.75 97 ASP A C 1
ATOM 786 O O . ASP A 1 97 ? 5.061 -8.394 -14.014 1.00 98.75 97 ASP A O 1
ATOM 790 N N . GLY A 1 98 ? 6.771 -8.294 -15.471 1.00 98.62 98 GLY A N 1
ATOM 791 C CA . GLY A 1 98 ? 7.247 -6.987 -15.021 1.00 98.62 98 GLY A CA 1
ATOM 792 C C . GLY A 1 98 ? 6.236 -5.857 -15.233 1.00 98.62 98 GLY A C 1
ATOM 793 O O . GLY A 1 98 ? 6.167 -4.936 -14.421 1.00 98.62 98 GLY A O 1
ATOM 794 N N . LYS A 1 99 ? 5.394 -5.929 -16.273 1.00 98.50 99 LYS A N 1
ATOM 795 C CA . LYS A 1 99 ? 4.376 -4.897 -16.525 1.00 98.50 99 LYS A CA 1
ATOM 796 C C . LYS A 1 99 ? 3.314 -4.923 -15.428 1.00 98.50 99 LYS A C 1
ATOM 798 O O . LYS A 1 99 ? 2.921 -3.866 -14.928 1.00 98.50 99 LYS A O 1
ATOM 803 N N . LYS A 1 100 ? 2.885 -6.121 -15.024 1.00 98.75 100 LYS A N 1
ATOM 804 C CA . LYS A 1 100 ? 1.982 -6.302 -13.881 1.00 98.75 100 LYS A CA 1
ATOM 805 C C . LYS A 1 100 ? 2.637 -5.891 -12.569 1.00 98.75 100 LYS A C 1
ATOM 807 O O . LYS A 1 100 ? 2.002 -5.181 -11.796 1.00 98.75 100 LYS A O 1
ATOM 812 N N . ALA A 1 101 ? 3.901 -6.255 -12.348 1.00 98.88 101 ALA A N 1
ATOM 813 C CA . ALA A 1 101 ? 4.649 -5.863 -11.153 1.00 98.88 101 ALA A CA 1
ATOM 814 C C . ALA A 1 101 ? 4.652 -4.334 -10.955 1.00 98.88 101 ALA A C 1
ATOM 816 O O . ALA A 1 101 ? 4.324 -3.844 -9.875 1.00 98.88 101 ALA A O 1
ATOM 817 N N . VAL A 1 102 ? 4.916 -3.573 -12.023 1.00 98.88 102 VAL A N 1
ATOM 818 C CA . VAL A 1 102 ? 4.893 -2.099 -12.011 1.00 98.88 102 VAL A CA 1
ATOM 819 C C . VAL A 1 102 ? 3.494 -1.551 -11.682 1.00 98.88 102 VAL A C 1
ATOM 821 O O . VAL A 1 102 ? 3.369 -0.619 -10.886 1.00 98.88 102 VAL A O 1
ATOM 824 N N . GLN A 1 103 ? 2.424 -2.139 -12.232 1.00 98.88 103 GLN A N 1
ATOM 825 C CA . GLN A 1 103 ? 1.048 -1.747 -11.890 1.00 98.88 103 GLN A CA 1
ATOM 826 C C . GLN A 1 103 ? 0.698 -2.056 -10.427 1.00 98.88 103 GLN A C 1
ATOM 828 O O . GLN A 1 103 ? 0.044 -1.253 -9.760 1.00 98.88 103 GLN A O 1
ATOM 833 N N . VAL A 1 104 ? 1.128 -3.212 -9.926 1.00 98.88 104 VAL A N 1
ATOM 834 C CA . VAL A 1 104 ? 0.888 -3.655 -8.548 1.00 98.88 104 VAL A CA 1
ATOM 835 C C . VAL A 1 104 ? 1.621 -2.756 -7.556 1.00 98.88 104 VAL A C 1
ATOM 837 O O . VAL A 1 104 ? 1.023 -2.360 -6.556 1.00 98.88 104 VAL A O 1
ATOM 840 N N . ALA A 1 105 ? 2.863 -2.360 -7.852 1.00 98.94 105 ALA A N 1
ATOM 841 C CA . ALA A 1 105 ? 3.617 -1.431 -7.014 1.00 98.94 105 ALA A CA 1
ATOM 842 C C . ALA A 1 105 ? 2.876 -0.090 -6.860 1.00 98.94 105 ALA A C 1
ATOM 844 O O . ALA A 1 105 ? 2.661 0.386 -5.743 1.00 98.94 105 ALA A O 1
ATOM 845 N N . TYR A 1 106 ? 2.374 0.461 -7.973 1.00 98.94 106 TYR A N 1
ATOM 846 C CA . TYR A 1 106 ? 1.528 1.656 -7.956 1.00 98.94 106 TYR A CA 1
ATOM 847 C C . TYR A 1 106 ? 0.245 1.456 -7.136 1.00 98.94 106 TYR A C 1
ATOM 849 O O . TYR A 1 106 ? -0.096 2.298 -6.304 1.00 98.94 106 TYR A O 1
ATOM 857 N N . ASN A 1 107 ? -0.467 0.344 -7.341 1.00 98.94 107 ASN A N 1
ATOM 858 C CA . ASN A 1 107 ? -1.726 0.073 -6.645 1.00 98.94 107 ASN A CA 1
ATOM 859 C C . ASN A 1 107 ? -1.534 -0.081 -5.125 1.00 98.94 107 ASN A C 1
ATOM 861 O O . ASN A 1 107 ? -2.384 0.387 -4.370 1.00 98.94 107 ASN A O 1
ATOM 865 N N . LEU A 1 108 ? -0.430 -0.679 -4.666 1.00 98.94 108 LEU A N 1
ATOM 866 C CA . LEU A 1 108 ? -0.092 -0.799 -3.240 1.00 98.94 108 LEU A CA 1
ATOM 867 C C . LEU A 1 108 ? 0.258 0.562 -2.613 1.00 98.94 108 LEU A C 1
ATOM 869 O O . LEU A 1 108 ? -0.208 0.890 -1.517 1.00 98.94 108 LEU A O 1
ATOM 873 N N . ALA A 1 109 ? 1.013 1.404 -3.322 1.00 98.94 109 ALA A N 1
ATOM 874 C CA . ALA A 1 109 ? 1.276 2.775 -2.881 1.00 98.94 109 ALA A CA 1
ATOM 875 C C . ALA A 1 109 ? -0.026 3.602 -2.807 1.00 98.94 109 ALA A C 1
ATOM 877 O O . ALA A 1 109 ? -0.280 4.299 -1.821 1.00 98.94 109 ALA A O 1
ATOM 878 N N . LEU A 1 110 ? -0.907 3.460 -3.804 1.00 98.88 110 LEU A N 1
ATOM 879 C CA . LEU A 1 110 ? -2.234 4.077 -3.809 1.00 98.88 110 LEU A CA 1
ATOM 880 C C . LEU A 1 110 ? -3.106 3.569 -2.649 1.00 98.88 110 LEU A C 1
ATOM 882 O O . LEU A 1 110 ? -3.756 4.373 -1.979 1.00 98.88 110 LEU A O 1
ATOM 886 N N . ALA A 1 111 ? -3.110 2.260 -2.387 1.00 98.94 111 ALA A N 1
ATOM 887 C CA . ALA A 1 111 ? -3.826 1.661 -1.263 1.00 98.94 111 ALA A CA 1
ATOM 888 C C . ALA A 1 111 ? -3.377 2.273 0.067 1.00 98.94 111 ALA A C 1
ATOM 890 O O . ALA A 1 111 ? -4.221 2.695 0.858 1.00 98.94 111 ALA A O 1
ATOM 891 N N . THR A 1 112 ? -2.065 2.432 0.257 1.00 98.94 112 THR A N 1
ATOM 892 C CA . THR A 1 112 ? -1.481 3.107 1.426 1.00 98.94 112 THR A CA 1
ATOM 893 C C . THR A 1 112 ? -2.066 4.503 1.617 1.00 98.94 112 THR A C 1
ATOM 895 O O . THR A 1 112 ? -2.602 4.812 2.683 1.00 98.94 112 THR A O 1
ATOM 898 N N . ALA A 1 113 ? -2.042 5.333 0.572 1.00 98.88 113 ALA A N 1
ATOM 899 C CA . ALA A 1 113 ? -2.573 6.692 0.638 1.00 98.88 113 ALA A CA 1
ATOM 900 C C . ALA A 1 113 ? -4.080 6.723 0.956 1.00 98.88 113 ALA A C 1
ATOM 902 O O . ALA A 1 113 ? -4.518 7.514 1.796 1.00 98.88 113 ALA A O 1
ATOM 903 N N . LYS A 1 114 ? -4.880 5.844 0.335 1.00 98.88 114 LYS A N 1
ATOM 904 C CA . LYS A 1 114 ? -6.336 5.777 0.566 1.00 98.88 114 LYS A CA 1
ATOM 905 C C . LYS A 1 114 ? -6.685 5.272 1.967 1.00 98.88 114 LYS A C 1
ATOM 907 O O . LYS A 1 114 ? -7.626 5.779 2.573 1.00 98.88 114 LYS A O 1
ATOM 912 N N . VAL A 1 115 ? -5.923 4.325 2.513 1.00 98.94 115 VAL A N 1
ATOM 913 C CA . VAL A 1 115 ? -6.100 3.849 3.894 1.00 98.94 115 VAL A CA 1
ATOM 914 C C . VAL A 1 115 ? -5.734 4.944 4.900 1.00 98.94 115 VAL A C 1
ATOM 916 O O . VAL A 1 115 ? -6.497 5.182 5.835 1.00 98.94 115 VAL A O 1
ATOM 919 N N . ILE A 1 116 ? -4.632 5.672 4.687 1.00 98.88 116 ILE A N 1
ATOM 920 C CA . ILE A 1 116 ? -4.255 6.820 5.532 1.00 98.88 116 ILE A CA 1
ATOM 921 C C . ILE A 1 116 ? -5.323 7.919 5.473 1.00 98.88 116 ILE A C 1
ATOM 923 O O . ILE A 1 116 ? -5.676 8.495 6.504 1.00 98.88 116 ILE A O 1
ATOM 927 N N . GLN A 1 117 ? -5.864 8.205 4.284 1.00 98.81 117 GLN A N 1
ATOM 928 C CA . GLN A 1 117 ? -6.985 9.131 4.131 1.00 98.81 117 GLN A CA 1
ATOM 929 C C . GLN A 1 117 ? -8.203 8.660 4.936 1.00 98.81 117 GLN A C 1
ATOM 931 O O . GLN A 1 117 ? -8.770 9.451 5.685 1.00 98.81 117 GLN A O 1
ATOM 936 N N . ALA A 1 118 ? -8.580 7.384 4.816 1.00 98.81 118 ALA A N 1
ATOM 937 C CA . ALA A 1 118 ? -9.708 6.810 5.542 1.00 98.81 118 ALA A CA 1
ATOM 938 C C . ALA A 1 118 ? -9.522 6.877 7.065 1.00 98.81 118 ALA A C 1
ATOM 940 O O . ALA A 1 118 ? -10.463 7.237 7.764 1.00 98.81 118 ALA A O 1
ATOM 941 N N . TYR A 1 119 ? -8.315 6.591 7.564 1.00 98.88 119 TYR A N 1
ATOM 942 C CA . TYR A 1 119 ? -7.974 6.707 8.983 1.00 98.88 119 TYR A CA 1
ATOM 943 C C . TYR A 1 119 ? -8.173 8.140 9.496 1.00 98.88 119 TYR A C 1
ATOM 945 O O . TYR A 1 119 ? -8.865 8.362 10.483 1.00 98.88 119 TYR A O 1
ATOM 953 N N . ARG A 1 120 ? -7.629 9.136 8.780 1.00 98.56 120 ARG A N 1
ATOM 954 C CA . ARG A 1 120 ? -7.704 10.558 9.171 1.00 98.56 120 ARG A CA 1
ATOM 955 C C . ARG A 1 120 ? -9.104 11.169 9.056 1.00 98.56 120 ARG A C 1
ATOM 957 O O . ARG A 1 120 ? -9.341 12.226 9.625 1.00 98.56 120 ARG A O 1
ATOM 964 N N . GLN A 1 121 ? -9.999 10.553 8.286 1.00 98.38 121 GLN A N 1
ATOM 965 C CA . GLN A 1 121 ? -11.396 10.979 8.140 1.00 98.38 121 GLN A CA 1
ATOM 966 C C . GLN A 1 121 ? -12.331 10.348 9.183 1.00 98.38 121 GLN A C 1
ATOM 968 O O . GLN A 1 121 ? -13.521 10.664 9.186 1.00 98.38 121 GLN A O 1
ATOM 973 N N . GLY A 1 122 ? -11.825 9.440 10.023 1.00 97.25 122 GLY A N 1
ATOM 974 C CA . GLY A 1 122 ? -12.600 8.820 11.093 1.00 97.25 122 GLY A CA 1
ATOM 975 C C . GLY A 1 122 ? -12.981 9.802 12.213 1.00 97.25 122 GLY A C 1
ATOM 976 O O . GLY A 1 122 ? -12.481 10.929 12.255 1.00 97.25 122 GLY A O 1
ATOM 977 N N . PRO A 1 123 ? -13.870 9.386 13.131 1.00 97.38 123 PRO A N 1
ATOM 978 C CA . PRO A 1 123 ? -14.136 10.117 14.368 1.00 97.38 123 PRO A CA 1
ATOM 979 C C . PRO A 1 123 ? -12.852 10.368 15.165 1.00 97.38 123 PRO A C 1
ATOM 981 O O . PRO A 1 123 ? -11.963 9.515 15.188 1.00 97.38 123 PRO A O 1
ATOM 984 N N . ALA A 1 124 ? -12.767 11.518 15.840 1.00 95.88 124 ALA A N 1
ATOM 985 C CA . ALA A 1 124 ? -11.543 11.977 16.498 1.00 95.88 124 ALA A CA 1
ATOM 986 C C . ALA A 1 124 ? -10.983 10.954 17.501 1.00 95.88 124 ALA A C 1
ATOM 988 O O . ALA A 1 124 ? -9.774 10.762 17.567 1.00 95.88 124 ALA A O 1
ATOM 989 N N . GLU A 1 125 ? -11.853 10.265 18.238 1.00 96.25 125 GLU A N 1
ATOM 990 C CA . GLU A 1 125 ? -11.511 9.237 19.225 1.00 96.25 125 GLU A CA 1
ATOM 991 C C . GLU A 1 125 ? -10.942 7.942 18.621 1.00 96.25 125 GLU A C 1
ATOM 993 O O . GLU A 1 125 ? -10.286 7.169 19.323 1.00 96.25 125 GLU A O 1
ATOM 998 N N . LEU A 1 126 ? -11.182 7.710 17.326 1.00 97.38 126 LEU A N 1
ATOM 999 C CA . LEU A 1 126 ? -10.673 6.563 16.569 1.00 97.38 126 LEU A CA 1
ATOM 1000 C C . LEU A 1 126 ? -9.484 6.934 15.668 1.00 97.38 126 LEU A C 1
ATOM 1002 O O . LEU A 1 126 ? -8.817 6.044 15.140 1.00 97.38 126 LEU A O 1
ATOM 1006 N N . SER A 1 127 ? -9.221 8.232 15.480 1.00 96.81 127 SER A N 1
ATOM 1007 C CA . SER A 1 127 ? -8.197 8.768 14.575 1.00 96.81 127 SER A CA 1
ATOM 1008 C C . SER A 1 127 ? -7.123 9.616 15.275 1.00 96.81 127 SER A C 1
ATOM 1010 O O . SER A 1 127 ? -6.379 10.337 14.610 1.00 96.81 127 SER A O 1
ATOM 1012 N N . ASP A 1 128 ? -7.038 9.567 16.603 1.00 97.81 128 ASP A N 1
ATOM 1013 C CA . ASP A 1 128 ? -6.082 10.303 17.453 1.00 97.81 128 ASP A CA 1
ATOM 1014 C C . ASP A 1 128 ? -4.693 9.638 17.565 1.00 97.81 128 ASP A C 1
ATOM 1016 O O . ASP A 1 128 ? -3.766 10.209 18.141 1.00 97.81 128 ASP A O 1
ATOM 1020 N N . GLY A 1 129 ? -4.524 8.435 17.015 1.00 98.31 129 GLY A N 1
ATOM 1021 C CA . GLY A 1 129 ? -3.238 7.740 16.911 1.00 98.31 129 GLY A CA 1
ATOM 1022 C C . GLY A 1 129 ? -2.413 8.115 15.670 1.00 98.31 129 GLY A C 1
ATOM 1023 O O . GLY A 1 129 ? -2.673 9.096 14.972 1.00 98.31 129 GLY A O 1
ATOM 1024 N N . ARG A 1 130 ? -1.425 7.277 15.347 1.00 98.81 130 ARG A N 1
ATOM 1025 C CA . ARG A 1 130 ? -0.552 7.409 14.171 1.00 98.81 130 ARG A CA 1
ATOM 1026 C C . ARG A 1 130 ? -0.737 6.235 13.219 1.00 98.81 130 ARG A C 1
ATOM 1028 O O . ARG A 1 130 ? -0.982 5.109 13.643 1.00 98.81 130 ARG A O 1
ATOM 1035 N N . ILE A 1 131 ? -0.542 6.509 11.933 1.00 98.88 131 ILE A N 1
ATOM 1036 C CA . ILE A 1 131 ? -0.568 5.507 10.872 1.00 98.88 131 ILE A CA 1
ATOM 1037 C C . ILE A 1 131 ? 0.626 5.698 9.934 1.00 98.88 131 ILE A C 1
ATOM 1039 O O . ILE A 1 131 ? 0.952 6.829 9.567 1.00 98.88 131 ILE A O 1
ATOM 1043 N N . GLY A 1 132 ? 1.275 4.597 9.562 1.00 98.81 132 GLY A N 1
ATOM 1044 C CA . GLY A 1 132 ? 2.385 4.567 8.611 1.00 98.81 132 GLY A CA 1
ATOM 1045 C C . GLY A 1 132 ? 2.356 3.326 7.722 1.00 98.81 132 GLY A C 1
ATOM 1046 O O . GLY A 1 132 ? 1.340 2.645 7.601 1.00 98.81 132 GLY A O 1
ATOM 1047 N N . THR A 1 133 ? 3.489 3.008 7.105 1.00 98.88 133 THR A N 1
ATOM 1048 C CA . THR A 1 133 ? 3.719 1.739 6.402 1.00 98.88 133 THR A CA 1
ATOM 1049 C C . THR A 1 133 ? 5.131 1.252 6.715 1.00 98.88 133 THR A C 1
ATOM 1051 O O . THR A 1 133 ? 6.004 2.069 7.007 1.00 98.88 133 THR A O 1
ATOM 1054 N N . ILE A 1 134 ? 5.349 -0.061 6.709 1.00 98.94 134 ILE A N 1
ATOM 1055 C CA . ILE A 1 134 ? 6.649 -0.660 7.025 1.00 98.94 134 ILE A CA 1
ATOM 1056 C C . ILE A 1 134 ? 7.372 -0.903 5.703 1.00 98.94 134 ILE A C 1
ATOM 1058 O O . ILE A 1 134 ? 6.862 -1.623 4.845 1.00 98.94 134 ILE A O 1
ATOM 1062 N N . LEU A 1 135 ? 8.531 -0.273 5.533 1.00 98.75 135 LEU A N 1
ATOM 1063 C CA . LEU A 1 135 ? 9.382 -0.395 4.350 1.00 98.75 135 LEU A CA 1
ATOM 1064 C C . LEU A 1 135 ? 10.748 -0.958 4.739 1.00 98.75 135 LEU A C 1
ATOM 1066 O O . LEU A 1 135 ? 11.133 -0.930 5.908 1.00 98.75 135 LEU A O 1
ATOM 1070 N N . ASN A 1 136 ? 11.486 -1.392 3.725 1.00 97.31 136 ASN A N 1
ATOM 1071 C CA . ASN A 1 136 ? 12.901 -1.694 3.816 1.00 97.31 136 ASN A CA 1
ATOM 1072 C C . ASN A 1 136 ? 13.692 -0.536 3.187 1.00 97.31 136 ASN A C 1
ATOM 1074 O O . ASN A 1 136 ? 13.279 -0.021 2.154 1.00 97.31 136 ASN A O 1
ATOM 1078 N N . LEU A 1 137 ? 14.789 -0.114 3.819 1.00 98.19 137 LEU A N 1
ATOM 1079 C CA . LEU A 1 137 ? 15.706 0.914 3.300 1.00 98.19 137 LEU A CA 1
ATOM 1080 C C . LEU A 1 137 ? 17.149 0.402 3.327 1.00 98.19 137 LEU A C 1
ATOM 1082 O O . LEU A 1 137 ? 18.071 1.105 3.743 1.00 98.19 137 LEU A O 1
ATOM 1086 N N . THR A 1 138 ? 17.338 -0.866 2.964 1.00 98.44 138 THR A N 1
ATOM 1087 C CA . THR A 1 138 ? 18.674 -1.431 2.776 1.00 98.44 138 THR A CA 1
ATOM 1088 C C . THR A 1 138 ? 19.326 -0.733 1.583 1.00 98.44 138 THR A C 1
ATOM 1090 O O . THR A 1 138 ? 18.768 -0.799 0.486 1.00 98.44 138 THR A O 1
ATOM 1093 N N . PRO A 1 139 ? 20.488 -0.079 1.756 1.00 98.50 139 PRO A N 1
ATOM 1094 C CA . PRO A 1 139 ? 21.152 0.577 0.640 1.00 98.50 139 PRO A CA 1
ATOM 1095 C C . PRO A 1 139 ? 21.608 -0.434 -0.414 1.00 98.50 139 PRO A C 1
ATOM 1097 O O . PRO A 1 139 ? 22.137 -1.500 -0.077 1.00 98.50 139 PRO A O 1
ATOM 1100 N N . ALA A 1 140 ? 21.478 -0.080 -1.688 1.00 98.56 140 ALA A N 1
ATOM 1101 C CA . ALA A 1 140 ? 22.034 -0.854 -2.790 1.00 98.56 140 ALA A CA 1
ATOM 1102 C C . ALA A 1 140 ? 23.509 -0.473 -2.986 1.00 98.56 140 ALA A C 1
ATOM 1104 O O . ALA A 1 140 ? 23.863 0.330 -3.847 1.00 98.56 140 ALA A O 1
ATOM 1105 N N . TYR A 1 141 ? 24.396 -1.031 -2.157 1.00 98.56 141 TYR A N 1
ATOM 1106 C CA . TYR A 1 141 ? 25.829 -0.758 -2.272 1.00 98.56 141 TYR A CA 1
ATOM 1107 C C . TYR A 1 141 ? 26.388 -1.255 -3.619 1.00 98.56 141 TYR A C 1
ATOM 1109 O O . TYR A 1 141 ? 26.250 -2.441 -3.931 1.00 98.56 141 TYR A O 1
ATOM 1117 N N . PRO A 1 142 ? 27.051 -0.391 -4.410 1.00 98.56 142 PRO A N 1
ATOM 1118 C CA . PRO A 1 142 ? 27.631 -0.795 -5.683 1.00 98.56 142 PRO A CA 1
ATOM 1119 C C . PRO A 1 142 ? 28.833 -1.721 -5.458 1.00 98.56 142 PRO A C 1
ATOM 1121 O O . PRO A 1 142 ? 29.571 -1.582 -4.480 1.00 98.56 142 PRO A O 1
ATOM 1124 N N . ALA A 1 143 ? 29.069 -2.650 -6.389 1.00 98.56 143 ALA A N 1
ATOM 1125 C CA . ALA A 1 143 ? 30.202 -3.576 -6.309 1.00 98.56 143 ALA A CA 1
ATOM 1126 C C . ALA A 1 143 ? 31.562 -2.852 -6.393 1.00 98.56 143 ALA A C 1
ATOM 1128 O O . ALA A 1 143 ? 32.534 -3.259 -5.756 1.00 98.56 143 ALA A O 1
ATOM 1129 N N . SER A 1 144 ? 31.626 -1.769 -7.170 1.00 98.62 144 SER A N 1
ATOM 1130 C CA . SER A 1 144 ? 32.770 -0.863 -7.268 1.00 98.62 144 SER A CA 1
ATOM 1131 C C . SER A 1 144 ? 32.298 0.562 -7.584 1.00 98.62 144 SER A C 1
ATOM 1133 O O . SER A 1 144 ? 31.109 0.806 -7.741 1.00 98.62 144 SER A O 1
ATOM 1135 N N . GLN A 1 145 ? 33.222 1.517 -7.705 1.00 98.25 145 GLN A N 1
ATOM 1136 C CA . GLN A 1 145 ? 32.902 2.888 -8.133 1.00 98.25 145 GLN A CA 1
ATOM 1137 C C . GLN A 1 145 ? 33.000 3.085 -9.655 1.00 98.25 145 GLN A C 1
ATOM 1139 O O . GLN A 1 145 ? 33.145 4.212 -10.127 1.00 98.25 145 GLN A O 1
ATOM 1144 N N . SER A 1 146 ? 32.976 2.002 -10.438 1.00 98.75 146 SER A N 1
ATOM 1145 C CA . SER A 1 146 ? 32.865 2.123 -11.891 1.00 98.75 146 SER A CA 1
ATOM 1146 C C .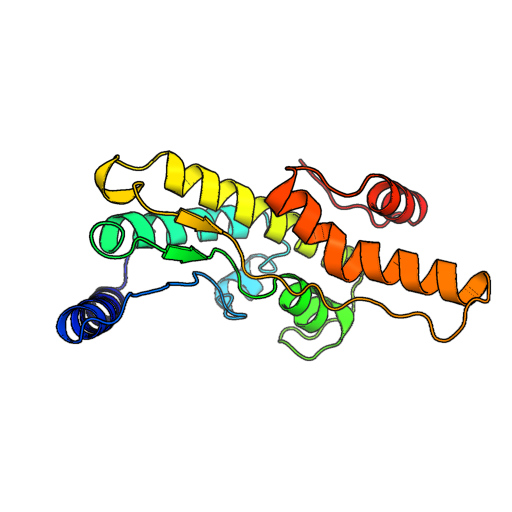 SER A 1 146 ? 31.546 2.811 -12.262 1.00 98.75 146 SER A C 1
ATOM 1148 O O . SER A 1 146 ? 30.539 2.655 -11.574 1.00 98.75 146 SER A O 1
ATOM 1150 N N . GLU A 1 147 ? 31.533 3.561 -13.364 1.00 98.62 147 GLU A N 1
ATOM 1151 C CA . GLU A 1 147 ? 30.318 4.247 -13.826 1.00 98.62 147 GLU A CA 1
ATOM 1152 C C . GLU A 1 147 ? 29.145 3.269 -14.008 1.00 98.62 147 GLU A C 1
ATOM 1154 O O . GLU A 1 147 ? 28.027 3.557 -13.591 1.00 98.62 147 GLU A O 1
ATOM 1159 N N . ALA A 1 148 ? 29.416 2.076 -14.548 1.00 98.69 148 ALA A N 1
ATOM 1160 C CA . ALA A 1 148 ? 28.406 1.043 -14.755 1.00 98.69 148 ALA A CA 1
ATOM 1161 C C . ALA A 1 148 ? 27.791 0.540 -13.436 1.00 98.69 148 ALA A C 1
ATOM 1163 O O . ALA A 1 148 ? 26.569 0.427 -13.339 1.00 98.69 148 ALA A O 1
ATOM 1164 N N . ASP A 1 149 ? 28.615 0.281 -12.416 1.00 98.81 149 ASP A N 1
ATOM 1165 C CA . ASP A 1 149 ? 28.130 -0.202 -11.116 1.00 98.81 149 ASP A CA 1
ATOM 1166 C C . ASP A 1 149 ? 27.349 0.880 -10.367 1.00 98.81 149 ASP A C 1
ATOM 1168 O O . ASP A 1 149 ? 26.336 0.583 -9.734 1.00 98.81 149 ASP A O 1
ATOM 1172 N N . MET A 1 150 ? 27.777 2.142 -10.472 1.00 98.75 150 MET A N 1
ATOM 1173 C CA . MET A 1 150 ? 27.069 3.274 -9.871 1.00 98.75 150 MET A CA 1
ATOM 1174 C C . MET A 1 150 ? 25.691 3.485 -10.510 1.00 98.75 150 MET A C 1
ATOM 1176 O O . MET A 1 150 ? 24.718 3.703 -9.793 1.00 98.75 150 MET A O 1
ATOM 1180 N N . VAL A 1 151 ? 25.583 3.371 -11.840 1.00 98.62 151 VAL A N 1
ATOM 1181 C CA . VAL A 1 151 ? 24.291 3.443 -12.549 1.00 98.62 151 VAL A CA 1
ATOM 1182 C C . VAL A 1 151 ? 23.375 2.283 -12.148 1.00 98.62 151 VAL A C 1
ATOM 1184 O O . VAL A 1 151 ? 22.182 2.492 -11.927 1.00 98.62 151 VAL A O 1
ATOM 1187 N N . ALA A 1 152 ? 23.919 1.068 -12.015 1.00 98.75 152 ALA A N 1
ATOM 1188 C CA . ALA A 1 152 ? 23.150 -0.098 -11.584 1.00 98.75 152 ALA A CA 1
ATOM 1189 C C . ALA A 1 152 ? 22.628 0.052 -10.144 1.00 98.75 152 ALA A C 1
ATOM 1191 O O . ALA A 1 152 ? 21.447 -0.189 -9.892 1.00 98.75 152 ALA A O 1
ATOM 1192 N N . ALA A 1 153 ? 23.484 0.489 -9.216 1.00 98.81 153 ALA A N 1
ATOM 1193 C CA . ALA A 1 153 ? 23.108 0.755 -7.829 1.00 98.81 153 ALA A CA 1
ATOM 1194 C C . ALA A 1 153 ? 22.052 1.862 -7.718 1.00 98.81 153 ALA A C 1
ATOM 1196 O O . ALA A 1 153 ? 21.076 1.699 -6.992 1.00 98.81 153 ALA A O 1
ATOM 1197 N N . HIS A 1 154 ? 22.193 2.945 -8.488 1.00 98.81 154 HIS A N 1
ATOM 1198 C CA . HIS A 1 154 ? 21.218 4.040 -8.507 1.00 98.81 154 HIS A CA 1
ATOM 1199 C C . HIS A 1 154 ? 19.831 3.573 -8.955 1.00 98.81 154 HIS A C 1
ATOM 1201 O O . HIS A 1 154 ? 18.829 3.869 -8.309 1.00 98.81 154 HIS A O 1
ATOM 1207 N N . PHE A 1 155 ? 19.752 2.768 -10.019 1.00 98.88 155 PHE A N 1
ATOM 1208 C CA . PHE A 1 155 ? 18.468 2.200 -10.434 1.00 98.88 155 PHE A CA 1
ATOM 1209 C C . PHE A 1 155 ? 17.893 1.229 -9.388 1.00 98.88 155 PHE A C 1
ATOM 1211 O O . PHE A 1 155 ? 16.680 1.202 -9.174 1.00 98.88 155 PHE A O 1
ATOM 1218 N N . ALA A 1 156 ? 18.748 0.450 -8.717 1.00 98.88 156 ALA A N 1
ATOM 12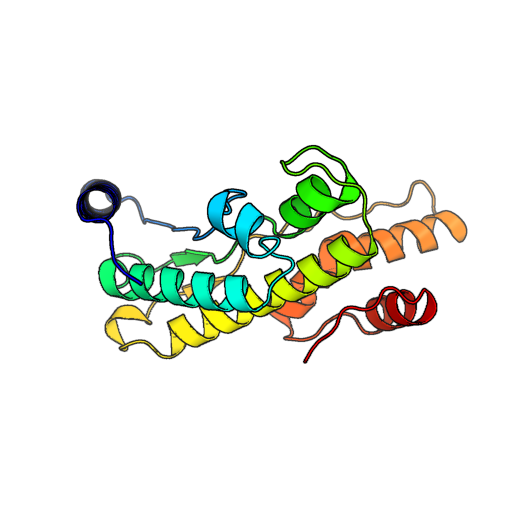19 C CA . ALA A 1 156 ? 18.321 -0.437 -7.641 1.00 98.88 156 ALA A CA 1
ATOM 1220 C C . ALA A 1 156 ? 17.762 0.337 -6.432 1.00 98.88 156 ALA A C 1
ATOM 1222 O O . ALA A 1 156 ? 16.745 -0.090 -5.891 1.00 98.88 156 ALA A O 1
ATOM 1223 N N . GLU A 1 157 ? 18.358 1.467 -6.039 1.00 98.88 157 GLU A N 1
ATOM 1224 C CA . GLU A 1 157 ? 17.803 2.378 -5.018 1.00 98.88 157 GLU A CA 1
ATOM 1225 C C . GLU A 1 157 ? 16.435 2.923 -5.448 1.00 98.88 157 GLU A C 1
ATOM 1227 O O . GLU A 1 157 ? 15.450 2.781 -4.716 1.00 98.88 157 GLU A O 1
ATOM 1232 N N . LEU A 1 158 ? 16.346 3.456 -6.675 1.00 98.88 158 LEU A N 1
ATOM 1233 C CA . LEU A 1 158 ? 15.105 4.016 -7.214 1.00 98.88 158 LEU A CA 1
ATOM 1234 C C . LEU A 1 158 ? 13.953 3.006 -7.167 1.00 98.88 158 LEU A C 1
ATOM 1236 O O . LEU A 1 158 ? 12.838 3.334 -6.755 1.00 98.88 158 LEU A O 1
ATOM 1240 N N . TRP A 1 159 ? 14.216 1.775 -7.611 1.00 98.88 159 TRP A N 1
ATOM 1241 C CA . TRP A 1 159 ? 13.213 0.719 -7.664 1.00 98.88 159 TRP A CA 1
ATOM 1242 C C . TRP A 1 159 ? 12.865 0.179 -6.275 1.00 98.88 159 TRP A C 1
ATOM 1244 O O . TRP A 1 159 ? 11.693 0.200 -5.903 1.00 98.88 159 TRP A O 1
ATOM 1254 N N . ASN A 1 160 ? 13.854 -0.300 -5.514 1.00 98.69 160 ASN A N 1
ATOM 1255 C CA . ASN A 1 160 ? 13.611 -1.053 -4.278 1.00 98.69 160 ASN A CA 1
ATOM 1256 C C . ASN A 1 160 ? 13.205 -0.157 -3.102 1.00 98.69 160 ASN A C 1
ATOM 1258 O O . ASN A 1 160 ? 12.372 -0.567 -2.290 1.00 98.69 160 ASN A O 1
ATOM 1262 N N . ASN A 1 161 ? 13.748 1.061 -3.037 1.00 98.56 161 ASN A N 1
ATOM 1263 C CA . ASN A 1 161 ? 13.595 1.952 -1.891 1.00 98.56 161 ASN A CA 1
ATOM 1264 C C . ASN A 1 161 ? 12.690 3.144 -2.238 1.00 98.56 161 ASN A C 1
ATOM 1266 O O . ASN A 1 161 ? 11.608 3.305 -1.655 1.00 98.56 161 ASN A O 1
ATOM 1270 N N . ASP A 1 162 ? 13.087 3.959 -3.219 1.00 98.81 162 ASP A N 1
ATOM 1271 C CA . ASP A 1 162 ? 12.462 5.270 -3.441 1.00 98.81 162 ASP A CA 1
ATOM 1272 C C . ASP A 1 162 ? 11.030 5.176 -3.974 1.00 98.81 162 ASP A C 1
ATOM 1274 O O . ASP A 1 162 ? 10.200 6.020 -3.627 1.00 98.81 162 ASP A O 1
ATOM 1278 N N . LEU A 1 163 ? 10.695 4.131 -4.745 1.00 98.88 163 LEU A N 1
ATOM 1279 C CA . LEU A 1 163 ? 9.342 3.909 -5.272 1.00 98.88 163 LEU A CA 1
ATOM 1280 C C . LEU A 1 163 ? 8.279 4.036 -4.175 1.00 98.88 163 LEU A C 1
ATOM 1282 O O . LEU A 1 163 ? 7.302 4.773 -4.338 1.00 98.88 163 LEU A O 1
ATOM 1286 N N . PHE A 1 164 ? 8.462 3.327 -3.058 1.00 98.88 164 PHE A N 1
ATOM 1287 C CA . PHE A 1 164 ? 7.518 3.355 -1.941 1.00 98.88 164 PHE A CA 1
ATOM 1288 C C . PHE A 1 164 ? 7.848 4.440 -0.918 1.00 98.88 164 PHE A C 1
ATOM 1290 O O . PHE A 1 164 ? 6.920 5.023 -0.352 1.00 98.88 164 PHE A O 1
ATOM 1297 N N . MET A 1 165 ? 9.130 4.729 -0.677 1.00 98.69 165 MET A N 1
ATOM 1298 C CA . MET A 1 165 ? 9.540 5.725 0.315 1.00 98.69 165 MET A CA 1
ATOM 1299 C C . MET A 1 165 ? 9.090 7.131 -0.091 1.00 98.69 165 MET A C 1
ATOM 1301 O O . MET A 1 165 ? 8.413 7.799 0.695 1.00 98.69 165 MET A O 1
ATOM 1305 N N . GLU A 1 166 ? 9.355 7.559 -1.330 1.00 98.75 166 GLU A N 1
ATOM 1306 C CA . GLU A 1 166 ? 8.912 8.876 -1.794 1.00 98.75 166 GLU A CA 1
ATOM 1307 C C . GLU A 1 166 ? 7.385 8.981 -1.831 1.00 98.75 166 GLU A C 1
ATOM 1309 O O . GLU A 1 166 ? 6.826 10.002 -1.420 1.00 98.75 166 GLU A O 1
ATOM 1314 N N . ALA A 1 167 ? 6.689 7.916 -2.239 1.00 98.62 167 ALA A N 1
ATOM 1315 C CA . ALA A 1 167 ? 5.231 7.915 -2.261 1.00 98.62 167 ALA A CA 1
ATOM 1316 C C . ALA A 1 167 ? 4.645 8.064 -0.847 1.00 98.62 167 ALA A C 1
ATOM 1318 O O . ALA A 1 167 ? 3.719 8.851 -0.639 1.00 98.62 167 ALA A O 1
ATOM 1319 N N . ALA A 1 168 ? 5.196 7.343 0.133 1.00 98.38 168 ALA A N 1
ATOM 1320 C CA . ALA A 1 168 ? 4.708 7.347 1.508 1.00 98.38 168 ALA A CA 1
ATOM 1321 C C . ALA A 1 168 ? 5.061 8.633 2.274 1.00 98.38 168 ALA A C 1
ATOM 1323 O O . ALA A 1 168 ? 4.244 9.118 3.059 1.00 98.38 168 ALA A O 1
ATOM 1324 N N . VAL A 1 169 ? 6.263 9.180 2.065 1.00 98.69 169 VAL A N 1
ATOM 1325 C CA . VAL A 1 169 ? 6.795 10.309 2.850 1.00 98.69 169 VAL A CA 1
ATOM 1326 C C . VAL A 1 169 ? 6.567 11.651 2.154 1.00 98.69 169 VAL A C 1
ATOM 1328 O O . VAL A 1 169 ? 6.193 12.626 2.806 1.00 98.69 169 VAL A O 1
ATOM 1331 N N . HIS A 1 170 ? 6.756 11.709 0.835 1.00 98.44 170 HIS A N 1
ATOM 1332 C CA . HIS A 1 170 ? 6.699 12.946 0.048 1.00 98.44 170 HIS A CA 1
ATOM 1333 C C . HIS A 1 170 ? 5.441 13.060 -0.826 1.00 98.44 170 HIS A C 1
ATOM 1335 O O . HIS A 1 170 ? 5.202 14.115 -1.413 1.00 98.44 170 HIS A O 1
ATOM 1341 N N . GLY A 1 171 ? 4.624 12.005 -0.912 1.00 98.12 171 GLY A N 1
ATOM 1342 C CA . GLY A 1 171 ? 3.365 12.019 -1.661 1.00 98.12 171 GLY A CA 1
ATOM 1343 C C . GLY A 1 171 ? 3.539 12.043 -3.182 1.00 98.12 171 GLY A C 1
ATOM 1344 O O . GLY A 1 171 ? 2.624 12.466 -3.890 1.00 98.12 171 GLY A O 1
ATOM 1345 N N . LYS A 1 172 ? 4.699 11.616 -3.692 1.00 98.38 172 LYS A N 1
ATOM 1346 C CA . LYS A 1 172 ? 5.020 11.568 -5.127 1.00 98.38 172 LYS A CA 1
ATOM 1347 C C . LYS A 1 172 ? 5.900 10.362 -5.449 1.00 98.38 172 LYS A C 1
ATOM 1349 O O . LYS A 1 172 ? 6.591 9.862 -4.577 1.00 98.38 172 LYS A O 1
ATOM 1354 N N . PHE A 1 173 ? 5.875 9.906 -6.697 1.00 98.75 173 PHE A N 1
ATOM 1355 C CA . PHE A 1 173 ? 6.828 8.899 -7.174 1.00 98.75 173 PHE A CA 1
ATOM 1356 C C . PHE A 1 173 ? 8.117 9.572 -7.675 1.00 98.75 173 PHE A C 1
ATOM 1358 O O . PHE A 1 173 ? 8.029 10.708 -8.156 1.00 98.75 173 PHE A O 1
ATOM 1365 N N . PRO A 1 174 ? 9.274 8.882 -7.640 1.00 98.62 174 PRO A N 1
ATOM 1366 C CA . PRO A 1 174 ? 10.532 9.424 -8.147 1.00 98.62 174 PRO A CA 1
ATOM 1367 C C . PRO A 1 174 ? 10.433 9.718 -9.649 1.00 98.62 174 PRO A C 1
ATOM 1369 O O . PRO A 1 174 ? 10.111 8.836 -10.451 1.00 98.62 174 PRO A O 1
ATOM 1372 N N . GLU A 1 175 ? 10.701 10.961 -10.049 1.00 98.56 175 GLU A N 1
ATOM 1373 C CA . GLU A 1 175 ? 10.522 11.414 -11.437 1.00 98.56 175 GLU A CA 1
ATOM 1374 C C . GLU A 1 175 ? 11.415 10.644 -12.420 1.00 98.56 175 GLU A C 1
ATOM 1376 O O . GLU A 1 175 ? 10.976 10.296 -13.519 1.00 98.56 175 GLU A O 1
ATOM 1381 N N . GLU A 1 176 ? 12.644 10.325 -12.006 1.00 98.62 176 GLU A N 1
ATOM 1382 C CA . GLU A 1 176 ? 13.592 9.547 -12.805 1.00 98.62 176 GLU A CA 1
ATOM 1383 C C . GLU A 1 176 ? 13.083 8.125 -13.055 1.00 98.62 176 GLU A C 1
ATOM 1385 O O . GLU A 1 176 ? 13.055 7.669 -14.200 1.00 98.62 176 GLU A O 1
ATOM 1390 N N . LEU A 1 177 ? 12.586 7.451 -12.012 1.00 98.81 177 LEU A N 1
ATOM 1391 C CA . LEU A 1 177 ? 11.999 6.121 -12.149 1.00 98.81 177 LEU A CA 1
ATOM 1392 C C . LEU A 1 177 ? 10.795 6.147 -13.099 1.00 98.81 177 LEU A C 1
ATOM 1394 O O . LEU A 1 177 ? 10.692 5.315 -14.000 1.00 98.81 177 LEU A O 1
ATOM 1398 N N . VAL A 1 178 ? 9.907 7.136 -12.953 1.00 98.81 178 VAL A N 1
ATOM 1399 C CA . VAL A 1 178 ? 8.759 7.318 -13.856 1.00 98.81 178 VAL A CA 1
ATOM 1400 C C . VAL A 1 178 ? 9.219 7.508 -15.305 1.00 98.81 178 VAL A C 1
ATOM 1402 O O . VAL A 1 178 ? 8.620 6.929 -16.217 1.00 98.81 178 VAL A O 1
ATOM 1405 N N . ALA A 1 179 ? 10.284 8.279 -15.540 1.00 98.69 179 ALA A N 1
ATOM 1406 C CA . ALA A 1 179 ? 10.840 8.489 -16.873 1.00 98.69 179 ALA A CA 1
ATOM 1407 C C . ALA A 1 179 ? 11.391 7.189 -17.484 1.00 98.69 179 ALA A C 1
ATOM 1409 O O . ALA A 1 179 ? 11.104 6.909 -18.652 1.00 98.69 179 ALA A O 1
ATOM 1410 N N . VAL A 1 180 ? 12.108 6.371 -16.703 1.00 98.69 180 VAL A N 1
ATOM 1411 C CA . VAL A 1 180 ? 12.603 5.054 -17.145 1.00 98.69 180 VAL A CA 1
ATOM 1412 C C . VAL A 1 180 ? 11.440 4.128 -17.499 1.00 98.69 180 VAL A C 1
ATOM 1414 O O . VAL A 1 180 ? 11.367 3.636 -18.623 1.00 98.69 180 VAL A O 1
ATOM 1417 N N . LEU A 1 181 ? 10.462 3.974 -16.603 1.00 98.62 181 LEU A N 1
ATOM 1418 C CA . LEU A 1 181 ? 9.303 3.105 -16.834 1.00 98.62 181 LEU A CA 1
ATOM 1419 C C . LEU A 1 181 ? 8.467 3.552 -18.043 1.00 98.62 181 LEU A C 1
ATOM 1421 O O . LEU A 1 181 ? 7.895 2.722 -18.754 1.00 98.62 181 LEU A O 1
ATOM 1425 N N . LYS A 1 182 ? 8.384 4.864 -18.296 1.00 98.50 182 LYS A N 1
ATOM 1426 C CA . LYS A 1 182 ? 7.726 5.417 -19.486 1.00 98.50 182 LYS A CA 1
ATOM 1427 C C . LYS A 1 182 ? 8.508 5.107 -20.759 1.00 98.50 182 LYS A C 1
ATOM 1429 O O . LYS A 1 182 ? 7.898 4.678 -21.737 1.00 98.50 182 LYS A O 1
ATOM 1434 N N . LYS A 1 183 ? 9.827 5.324 -20.748 1.00 98.50 183 LYS A N 1
ATOM 1435 C CA . LYS A 1 183 ? 10.732 5.016 -21.868 1.00 98.50 183 LYS A CA 1
ATOM 1436 C C . LYS A 1 183 ? 10.633 3.541 -22.262 1.00 98.50 183 LYS A C 1
ATOM 1438 O O . LYS A 1 183 ? 10.554 3.238 -23.447 1.00 98.50 183 LYS A O 1
ATOM 1443 N N . ASP A 1 184 ? 10.543 2.661 -21.272 1.00 98.38 184 ASP A N 1
ATOM 1444 C CA . ASP A 1 184 ? 10.503 1.210 -21.471 1.00 98.38 184 ASP A CA 1
ATOM 1445 C C . ASP A 1 184 ? 9.083 0.681 -21.772 1.00 98.38 184 ASP A C 1
ATOM 1447 O O . ASP A 1 184 ? 8.875 -0.519 -21.931 1.00 98.38 184 ASP A O 1
ATOM 1451 N N . GLY A 1 185 ? 8.072 1.559 -21.858 1.00 98.12 185 GLY A N 1
ATOM 1452 C CA . GLY A 1 185 ? 6.686 1.186 -22.176 1.00 98.12 185 GLY A CA 1
ATOM 1453 C C . GLY A 1 185 ? 5.942 0.464 -21.043 1.00 98.12 185 GLY A C 1
ATOM 1454 O O . GLY A 1 185 ? 4.819 -0.022 -21.227 1.00 98.12 185 GLY A O 1
ATOM 1455 N N . VAL A 1 186 ? 6.520 0.415 -19.840 1.00 98.12 186 VAL A N 1
ATOM 1456 C CA . VAL A 1 186 ? 6.001 -0.356 -18.702 1.00 98.12 186 VAL A CA 1
ATOM 1457 C C . VAL A 1 186 ? 5.301 0.474 -17.627 1.00 98.12 186 VAL A C 1
ATOM 1459 O O . VAL A 1 186 ? 4.655 -0.116 -16.770 1.00 98.12 186 VAL A O 1
ATOM 1462 N N . LEU A 1 187 ? 5.255 1.805 -17.741 1.00 98.38 187 LEU A N 1
ATOM 1463 C CA . LEU A 1 187 ? 4.559 2.678 -16.781 1.00 98.38 187 LEU A CA 1
ATOM 1464 C C . LEU A 1 187 ? 3.114 2.225 -16.468 1.00 98.38 187 LEU A C 1
ATOM 1466 O O . LEU A 1 187 ? 2.363 1.838 -17.372 1.00 98.38 187 LEU A O 1
ATOM 1470 N N . TRP A 1 188 ? 2.745 2.275 -15.187 1.00 98.31 188 TRP A N 1
ATOM 1471 C CA . TRP A 1 188 ? 1.412 1.953 -14.667 1.00 98.31 188 TRP A CA 1
ATOM 1472 C C . TRP A 1 188 ? 0.313 2.885 -15.208 1.00 98.31 188 TRP A C 1
ATOM 1474 O O . TRP A 1 188 ? 0.567 4.002 -15.661 1.00 98.31 188 TRP A O 1
ATOM 1484 N N . GLN A 1 189 ? -0.940 2.446 -15.100 1.00 96.81 189 GLN A N 1
ATOM 1485 C CA . GLN A 1 189 ? -2.134 3.254 -15.339 1.00 96.81 189 GLN A CA 1
ATOM 1486 C C . GLN A 1 189 ? -2.620 3.901 -14.036 1.00 96.81 189 GLN A C 1
ATOM 1488 O O . GLN A 1 189 ? -3.023 3.219 -13.088 1.00 96.81 189 GLN A O 1
ATOM 1493 N N . SER A 1 190 ? -2.612 5.235 -13.984 1.00 90.62 190 SER A N 1
ATOM 1494 C CA . SER A 1 190 ? -2.997 6.007 -12.793 1.00 90.62 190 SER A CA 1
ATOM 1495 C C . SER A 1 190 ? -4.503 6.265 -12.667 1.00 90.62 190 SER A C 1
ATOM 1497 O O . SER A 1 190 ? -5.008 6.301 -11.547 1.00 90.62 190 SER A O 1
ATOM 1499 N N . THR A 1 191 ? -5.240 6.339 -13.778 1.00 73.00 191 THR A N 1
ATOM 1500 C CA . THR A 1 191 ? -6.705 6.542 -13.820 1.00 73.00 191 THR A CA 1
ATOM 1501 C C . THR A 1 191 ? -7.499 5.290 -13.510 1.00 73.00 191 THR A C 1
ATOM 1503 O O . THR A 1 191 ? -7.084 4.214 -13.995 1.00 73.00 191 THR A O 1
#

Foldseek 3Di:
DDDDVVVLVVVVVVLVVCVVVVHADADELDELCFPVVCCVPPVTLLDLVNLVVSLVVLLVCLVSCLLRHQHYAHYAAQLCNLCCDAPPVVHPVRHDDLLSSQQSLVSSLVSQVSNLVSLCPDDCSSNVHDYAHHHDQDQQDFPDPPPVSVVVSVVVCLRRPQQNPCCGPVVDRDPVNQVVCVVVVRHYDPD

pLDDT: mean 98.2, std 3.29, range [62.81, 98.94]

Organism: Streptococcus pyogenes (NCBI:txid1314)

Secondary structure (DSSP, 8-state):
-PPPHHHHHHHHHHHHHHHHTTPPPEEES-SS---HHHHHHH-GGG-HHHHHHHHHHHHHHHHHHTTT--EEEEEE-HHHHHHHHHTSSSSTT----HHHHHHHHHHHHHHHHHHHHHHHTS-TTTSSSEEEEE--------SSSSHHHHHHHHHHHIIIIIHHHHHHHHSS--HHHHHHHHHTT-PPP--